Protein AF-A0A8T3ZTK6-F1 (afdb_monomer)

Structure (mmCIF, N/CA/C/O backbone):
data_AF-A0A8T3ZTK6-F1
#
_entry.id   AF-A0A8T3ZTK6-F1
#
loop_
_atom_site.group_PDB
_atom_site.id
_atom_site.type_symbol
_atom_site.label_atom_id
_atom_site.label_alt_id
_atom_site.label_comp_id
_atom_site.label_asym_id
_atom_site.label_entity_id
_atom_site.label_seq_id
_atom_site.pdbx_PDB_ins_code
_atom_site.Cartn_x
_atom_site.Cartn_y
_atom_site.Cartn_z
_atom_site.occupancy
_atom_site.B_iso_or_equiv
_atom_site.auth_seq_id
_atom_site.auth_comp_id
_atom_site.auth_asym_id
_atom_site.auth_atom_id
_atom_site.pdbx_PDB_model_num
ATOM 1 N N . MET A 1 1 ? -24.860 -5.317 35.159 1.00 38.12 1 MET A N 1
ATOM 2 C CA . MET A 1 1 ? -23.449 -5.750 35.244 1.00 38.12 1 MET A CA 1
ATOM 3 C C . MET A 1 1 ? -22.669 -4.984 34.194 1.00 38.12 1 MET A C 1
ATOM 5 O O . MET A 1 1 ? -22.721 -5.332 33.023 1.00 38.12 1 MET A O 1
ATOM 9 N N . GLU A 1 2 ? -22.036 -3.889 34.601 1.00 31.70 2 GLU A N 1
ATOM 10 C CA . GLU A 1 2 ? -21.151 -3.107 33.740 1.00 31.70 2 GLU A CA 1
ATOM 11 C C . GLU A 1 2 ? -19.876 -3.911 33.474 1.00 31.70 2 GLU A C 1
ATOM 13 O O . GLU A 1 2 ? -19.101 -4.200 34.390 1.00 31.70 2 GLU A O 1
ATOM 18 N N . GLN A 1 3 ? -19.647 -4.287 32.215 1.00 29.62 3 GLN A N 1
ATOM 19 C CA . GLN A 1 3 ? -18.329 -4.729 31.782 1.00 29.62 3 GLN A CA 1
ATOM 20 C C . GLN A 1 3 ? -17.411 -3.505 31.780 1.00 29.62 3 GLN A C 1
ATOM 22 O O . GLN A 1 3 ? -17.374 -2.732 30.826 1.00 29.62 3 GLN A O 1
ATOM 27 N N . LYS A 1 4 ? -16.659 -3.335 32.872 1.00 31.06 4 LYS A N 1
ATOM 28 C CA . LYS A 1 4 ? -15.477 -2.475 32.905 1.00 31.06 4 LYS A CA 1
ATOM 29 C C . LYS A 1 4 ? -14.511 -2.966 31.829 1.00 31.06 4 LYS A C 1
ATOM 31 O O . LYS A 1 4 ? -13.775 -3.931 32.031 1.00 31.06 4 LYS A O 1
ATOM 36 N N . THR A 1 5 ? -14.511 -2.300 30.680 1.00 34.91 5 THR A N 1
ATOM 37 C CA . THR A 1 5 ? -13.443 -2.394 29.689 1.00 34.91 5 THR A CA 1
ATOM 38 C C . THR A 1 5 ? -12.172 -1.879 30.345 1.00 34.91 5 THR A C 1
ATOM 40 O O . THR A 1 5 ? -11.932 -0.675 30.412 1.00 34.91 5 THR A O 1
ATOM 43 N N . GLY A 1 6 ? -11.380 -2.800 30.893 1.00 32.22 6 GLY A N 1
ATOM 44 C CA . GLY A 1 6 ? -10.048 -2.507 31.388 1.00 32.22 6 GLY A CA 1
ATOM 45 C C . GLY A 1 6 ? -9.229 -1.885 30.264 1.00 32.22 6 GLY A C 1
ATOM 46 O O . GLY A 1 6 ? -8.866 -2.561 29.300 1.00 32.22 6 GLY A O 1
ATOM 47 N N . SER A 1 7 ? -8.952 -0.589 30.385 1.00 37.06 7 SER A N 1
ATOM 48 C CA . SER A 1 7 ? -7.950 0.106 29.592 1.00 37.06 7 SER A CA 1
ATOM 49 C C . SER A 1 7 ? -6.608 -0.578 29.842 1.00 37.06 7 SER A C 1
ATOM 51 O O . SER A 1 7 ? -5.978 -0.370 30.881 1.00 37.06 7 SER A O 1
ATOM 53 N N . ARG A 1 8 ? -6.188 -1.456 28.925 1.00 43.06 8 ARG A N 1
ATOM 54 C CA . ARG A 1 8 ? -4.858 -2.061 29.005 1.00 43.06 8 ARG A CA 1
ATOM 55 C C . ARG A 1 8 ? -3.800 -0.955 28.865 1.00 43.06 8 ARG A C 1
ATOM 57 O O . ARG A 1 8 ? -3.968 -0.077 28.015 1.00 43.06 8 ARG A O 1
ATOM 64 N N . PRO A 1 9 ? -2.734 -0.990 29.683 1.00 35.84 9 PRO A N 1
ATOM 65 C CA . PRO A 1 9 ? -1.667 0.006 29.666 1.00 35.84 9 PRO A CA 1
ATOM 66 C C . PRO A 1 9 ? -1.067 0.128 28.262 1.00 35.84 9 PRO A C 1
ATOM 68 O O . PRO A 1 9 ? -0.967 -0.866 27.541 1.00 35.84 9 PRO A O 1
ATOM 71 N N . GLY A 1 10 ? -0.717 1.362 27.879 1.00 49.06 10 GLY A N 1
ATOM 72 C CA . GLY A 1 10 ? -0.260 1.765 26.546 1.00 49.06 10 GLY A CA 1
ATOM 73 C C . GLY A 1 10 ? 0.734 0.782 25.934 1.00 49.06 10 GLY A C 1
ATOM 74 O O . GLY A 1 10 ? 1.923 0.801 26.236 1.00 49.06 10 GLY A O 1
ATOM 75 N N . ASN A 1 11 ? 0.221 -0.093 25.075 1.00 51.50 11 ASN A N 1
ATOM 76 C CA . ASN A 1 11 ? 0.941 -1.273 24.633 1.00 51.50 11 ASN A CA 1
ATOM 77 C C . ASN A 1 11 ? 1.976 -0.853 23.582 1.00 51.50 11 ASN A C 1
ATOM 79 O O . ASN A 1 11 ? 1.604 -0.444 22.481 1.00 51.50 11 ASN A O 1
ATOM 83 N N . ALA A 1 12 ? 3.270 -0.936 23.902 1.00 49.00 12 ALA A N 1
ATOM 84 C CA . ALA A 1 12 ? 4.358 -0.649 22.960 1.00 49.00 12 ALA A CA 1
ATOM 85 C C . ALA A 1 12 ? 4.196 -1.427 21.638 1.00 49.00 12 ALA A C 1
ATOM 87 O O . ALA A 1 12 ? 4.498 -0.912 20.568 1.00 49.00 12 ALA A O 1
ATOM 88 N N . ILE A 1 13 ? 3.590 -2.615 21.700 1.00 47.66 13 ILE A N 1
ATOM 89 C CA . ILE A 1 13 ? 3.222 -3.448 20.548 1.00 47.66 13 ILE A CA 1
ATOM 90 C C . ILE A 1 13 ? 2.221 -2.742 19.614 1.00 47.66 13 ILE A C 1
ATOM 92 O O . ILE A 1 13 ? 2.380 -2.783 18.398 1.00 47.66 13 ILE A O 1
ATOM 96 N N . GLY A 1 14 ? 1.230 -2.028 20.158 1.00 53.75 14 GLY A N 1
ATOM 97 C CA . GLY A 1 14 ? 0.295 -1.226 19.358 1.00 53.75 14 GLY A CA 1
ATOM 98 C C . GLY A 1 14 ? 0.974 -0.032 18.679 1.00 53.75 14 GLY A C 1
ATOM 99 O O . GLY A 1 14 ? 0.606 0.338 17.570 1.00 53.75 14 GLY A O 1
ATOM 100 N N . LYS A 1 15 ? 2.018 0.527 19.307 1.00 56.31 15 LYS A N 1
ATOM 101 C CA . LYS A 1 15 ? 2.858 1.585 18.718 1.00 56.31 15 LYS A CA 1
ATOM 102 C C . LYS A 1 15 ? 3.795 1.060 17.625 1.00 56.31 15 LYS A C 1
ATOM 104 O O . LYS A 1 15 ? 4.052 1.769 16.662 1.00 56.31 15 LYS A O 1
ATOM 109 N N . ILE A 1 16 ? 4.262 -0.183 17.737 1.00 58.38 16 ILE A N 1
ATOM 110 C CA . ILE A 1 16 ? 5.069 -0.844 16.699 1.00 58.38 16 ILE A CA 1
ATOM 111 C C . ILE A 1 16 ? 4.209 -1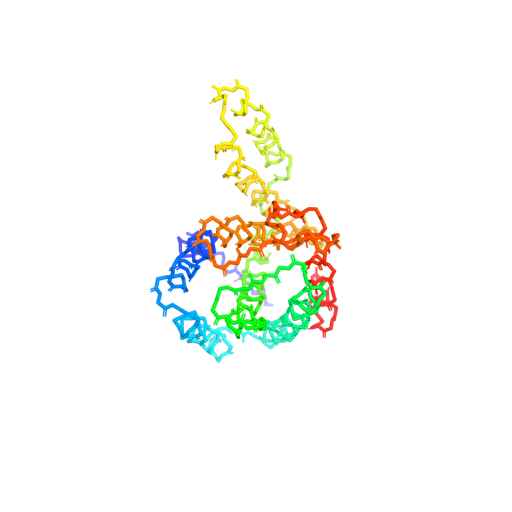.174 15.473 1.00 58.38 16 ILE A C 1
ATOM 113 O O . ILE A 1 16 ? 4.641 -0.935 14.350 1.00 58.38 16 ILE A O 1
ATOM 117 N N . LEU A 1 17 ? 2.969 -1.635 15.669 1.00 62.28 17 LEU A N 1
ATOM 118 C CA . LEU A 1 17 ? 2.024 -1.888 14.571 1.00 62.28 17 LEU A CA 1
ATOM 119 C C . LEU A 1 17 ? 1.682 -0.627 13.765 1.00 62.28 17 LEU A C 1
ATOM 121 O O . LEU A 1 17 ? 1.443 -0.725 12.567 1.00 62.28 17 LEU A O 1
ATOM 125 N N . LEU A 1 18 ? 1.707 0.547 14.403 1.00 64.25 18 LEU A N 1
ATOM 126 C CA . LEU A 1 18 ? 1.532 1.843 13.743 1.00 64.25 18 LEU A CA 1
ATOM 127 C C . LEU A 1 18 ? 2.687 2.152 12.766 1.00 64.25 18 LEU A C 1
ATOM 129 O O . LEU A 1 18 ? 2.467 2.706 11.698 1.00 64.25 18 LEU A O 1
ATOM 133 N N . LEU A 1 19 ? 3.922 1.776 13.096 1.00 68.12 19 LEU A N 1
ATOM 134 C CA . LEU A 1 19 ? 5.090 2.046 12.245 1.00 68.12 19 LEU A CA 1
ATOM 135 C C . LEU A 1 19 ? 5.392 0.920 11.256 1.00 68.12 19 LEU A C 1
ATOM 137 O O . LEU A 1 19 ? 6.097 1.138 10.273 1.00 68.12 19 LEU A O 1
ATOM 141 N N . TRP A 1 20 ? 4.864 -0.277 11.513 1.00 73.06 20 TRP A N 1
ATOM 142 C CA . TRP A 1 20 ? 5.147 -1.474 10.730 1.00 73.06 20 TRP A CA 1
ATOM 143 C C . TRP A 1 20 ? 5.004 -1.276 9.218 1.00 73.06 20 TRP A C 1
ATOM 145 O O . TRP A 1 20 ? 5.906 -1.686 8.489 1.00 73.06 20 TRP A O 1
ATOM 155 N N . PRO A 1 21 ? 3.964 -0.602 8.707 1.00 71.62 21 PRO A N 1
ATOM 156 C CA . PRO A 1 21 ? 3.794 -0.514 7.266 1.00 71.62 21 PRO A CA 1
ATOM 157 C C . PRO A 1 21 ? 4.789 0.406 6.566 1.00 71.62 21 PRO A C 1
ATOM 159 O O . PRO A 1 21 ? 5.188 0.131 5.435 1.00 71.62 21 PRO A O 1
ATOM 162 N N . LEU A 1 22 ? 5.237 1.450 7.272 1.00 72.00 22 LEU A N 1
ATOM 163 C CA . LEU A 1 22 ? 6.259 2.384 6.796 1.00 72.00 22 LEU A CA 1
ATOM 164 C C . LEU A 1 22 ? 7.599 1.681 6.542 1.00 72.00 22 LEU A C 1
ATOM 166 O O . LEU A 1 22 ? 8.390 2.135 5.724 1.00 72.00 22 LEU A O 1
ATOM 170 N N . VAL A 1 23 ? 7.840 0.565 7.233 1.00 78.06 23 VAL A N 1
ATOM 171 C CA . VAL A 1 23 ? 9.055 -0.247 7.110 1.00 78.06 23 VAL A CA 1
ATOM 172 C C . VAL A 1 23 ? 8.822 -1.452 6.195 1.00 78.06 23 VAL A C 1
ATOM 174 O O . VAL A 1 23 ? 9.652 -1.771 5.346 1.00 78.06 23 VAL A O 1
ATOM 177 N N . PHE A 1 24 ? 7.674 -2.112 6.333 1.00 82.62 24 PHE A N 1
ATOM 178 C CA . PHE A 1 24 ? 7.363 -3.353 5.632 1.00 82.62 24 PHE A CA 1
ATOM 179 C C . PHE A 1 24 ? 7.231 -3.175 4.116 1.00 82.62 24 PHE A C 1
ATOM 181 O O . PHE A 1 24 ? 7.700 -4.030 3.363 1.00 82.62 24 PHE A O 1
ATOM 188 N N . ILE A 1 25 ? 6.620 -2.073 3.662 1.00 83.00 25 ILE A N 1
ATOM 189 C CA . ILE A 1 25 ? 6.443 -1.794 2.229 1.00 83.00 25 ILE A CA 1
ATOM 190 C C . ILE A 1 25 ? 7.810 -1.641 1.531 1.00 83.00 25 ILE A C 1
ATOM 192 O O . ILE A 1 25 ? 8.075 -2.419 0.611 1.00 83.00 25 ILE A O 1
ATOM 196 N N . PRO A 1 26 ? 8.726 -0.752 1.978 1.00 79.69 26 PRO A N 1
ATOM 197 C CA . PRO A 1 26 ? 10.057 -0.643 1.380 1.00 79.69 26 PRO A CA 1
ATOM 198 C C . PRO A 1 26 ? 10.854 -1.950 1.398 1.00 79.69 26 PRO A C 1
ATOM 200 O O . PRO A 1 26 ? 11.464 -2.298 0.390 1.00 79.69 26 PRO A O 1
ATOM 203 N N . ILE A 1 27 ? 10.823 -2.705 2.505 1.00 82.75 27 ILE A N 1
ATOM 204 C CA . ILE A 1 27 ? 11.542 -3.988 2.614 1.00 82.75 27 ILE A CA 1
ATOM 205 C C . ILE A 1 27 ? 11.011 -5.005 1.603 1.00 82.75 27 ILE A C 1
ATOM 207 O O . ILE A 1 27 ? 11.795 -5.691 0.949 1.00 82.75 27 ILE A O 1
ATOM 211 N N . THR A 1 28 ? 9.689 -5.100 1.457 1.00 85.88 28 THR A N 1
ATOM 212 C CA . THR A 1 28 ? 9.070 -6.020 0.495 1.00 85.88 28 THR A CA 1
ATOM 213 C C . THR A 1 28 ? 9.470 -5.660 -0.931 1.00 85.88 28 THR A C 1
ATOM 215 O O . THR A 1 28 ? 9.848 -6.537 -1.704 1.00 85.88 28 THR A O 1
ATOM 218 N N . LEU A 1 29 ? 9.430 -4.372 -1.275 1.00 85.75 29 LEU A N 1
ATOM 219 C CA . LEU A 1 29 ? 9.787 -3.897 -2.611 1.00 85.75 29 LEU A CA 1
ATOM 220 C C . LEU A 1 29 ? 11.270 -4.114 -2.910 1.00 85.75 29 LEU A C 1
ATOM 222 O O . LEU A 1 29 ? 11.604 -4.591 -3.991 1.00 85.75 29 LEU A O 1
ATOM 226 N N . TYR A 1 30 ? 12.144 -3.867 -1.934 1.00 83.44 30 TYR A N 1
ATOM 227 C CA . TYR A 1 30 ? 13.557 -4.217 -2.025 1.00 83.44 30 TYR A CA 1
ATOM 228 C C . TYR A 1 30 ? 13.759 -5.727 -2.242 1.00 83.44 30 TYR A C 1
ATOM 230 O O . TYR A 1 30 ? 14.508 -6.134 -3.124 1.00 83.44 30 TYR A O 1
ATOM 238 N N . ALA A 1 31 ? 13.058 -6.586 -1.498 1.00 85.69 31 ALA A N 1
ATOM 239 C CA . ALA A 1 31 ? 13.158 -8.033 -1.684 1.00 85.69 31 ALA A CA 1
ATOM 240 C C . ALA A 1 31 ? 12.692 -8.474 -3.084 1.00 85.69 31 ALA A C 1
ATOM 242 O O . ALA A 1 31 ? 13.335 -9.316 -3.707 1.00 85.69 31 ALA A O 1
ATOM 243 N N . VAL A 1 32 ? 11.614 -7.885 -3.608 1.00 88.00 32 VAL A N 1
ATOM 244 C CA . VAL A 1 32 ? 11.138 -8.156 -4.974 1.00 88.00 32 VAL A CA 1
ATOM 245 C C . VAL A 1 32 ? 12.162 -7.724 -6.019 1.00 88.00 32 VAL A C 1
ATOM 247 O O . VAL A 1 32 ? 12.352 -8.435 -7.003 1.00 88.00 32 VAL A O 1
ATOM 250 N N . THR A 1 33 ? 12.842 -6.594 -5.832 1.00 86.12 33 THR A N 1
ATOM 251 C CA . THR A 1 33 ? 13.825 -6.126 -6.820 1.00 86.12 33 THR A CA 1
ATOM 252 C C . THR A 1 33 ? 15.108 -6.947 -6.796 1.00 86.12 33 THR A C 1
ATOM 254 O O . THR A 1 33 ? 15.669 -7.207 -7.857 1.00 86.12 33 THR A O 1
ATOM 257 N N . GLN A 1 34 ? 15.545 -7.409 -5.621 1.00 88.94 34 GLN A N 1
ATOM 258 C CA . GLN A 1 34 ? 16.757 -8.225 -5.488 1.00 88.94 34 GLN A CA 1
ATOM 259 C C . GLN A 1 34 ? 16.542 -9.704 -5.839 1.00 88.94 34 GLN A C 1
ATOM 261 O O . GLN A 1 34 ? 17.428 -10.337 -6.406 1.00 88.94 34 GLN A O 1
ATOM 266 N N . PHE A 1 35 ? 15.381 -10.267 -5.498 1.00 90.38 35 PHE A N 1
ATOM 267 C CA . PHE A 1 35 ? 15.127 -11.713 -5.571 1.00 90.38 35 PHE A CA 1
ATOM 268 C C . PHE A 1 35 ? 13.966 -12.089 -6.508 1.00 90.38 35 PHE A C 1
ATOM 270 O O . PHE A 1 35 ? 13.633 -13.265 -6.657 1.00 90.38 35 PHE A O 1
ATOM 277 N N . GLY A 1 36 ? 13.353 -11.102 -7.162 1.00 88.50 36 GLY A N 1
ATOM 278 C CA . GLY A 1 36 ? 12.276 -11.279 -8.129 1.00 88.50 36 GLY A CA 1
ATOM 279 C C . GLY A 1 36 ? 10.882 -11.454 -7.517 1.00 88.50 36 GLY A C 1
ATOM 280 O O . GLY A 1 36 ? 10.683 -11.569 -6.306 1.00 88.50 36 GLY A O 1
ATOM 281 N N . ASN A 1 37 ? 9.884 -11.529 -8.402 1.00 90.06 37 ASN A N 1
ATOM 282 C CA . ASN A 1 37 ? 8.469 -11.705 -8.055 1.00 90.06 37 ASN A CA 1
ATOM 283 C C . ASN A 1 37 ? 8.170 -12.889 -7.097 1.00 90.06 37 ASN A C 1
ATOM 285 O O . ASN A 1 37 ? 7.314 -12.722 -6.221 1.00 90.06 37 ASN A O 1
ATOM 289 N N . PRO A 1 38 ? 8.846 -14.060 -7.184 1.00 90.94 38 PRO A N 1
ATOM 290 C CA . PRO A 1 38 ? 8.623 -15.161 -6.244 1.00 90.94 38 PRO A CA 1
ATOM 291 C C . PRO A 1 38 ? 8.900 -14.799 -4.780 1.00 90.94 38 PRO A C 1
ATOM 293 O O . PRO A 1 38 ? 8.185 -15.271 -3.898 1.00 90.94 38 PRO A O 1
ATOM 296 N N . ALA A 1 39 ? 9.885 -13.934 -4.512 1.00 89.69 39 ALA A N 1
ATOM 297 C CA . ALA A 1 39 ? 10.199 -13.501 -3.153 1.00 89.69 39 ALA A CA 1
ATOM 298 C C . ALA A 1 39 ? 9.061 -12.665 -2.550 1.00 89.69 39 ALA A C 1
ATOM 300 O O . ALA A 1 39 ? 8.643 -12.916 -1.419 1.00 89.69 39 ALA A O 1
ATOM 301 N N . GLY A 1 40 ? 8.491 -11.741 -3.333 1.00 88.31 40 GLY A N 1
ATOM 302 C CA . GLY A 1 40 ? 7.298 -10.990 -2.932 1.00 88.31 40 GLY A CA 1
ATOM 303 C C . GLY A 1 40 ? 6.109 -11.908 -2.653 1.00 88.31 40 GLY A C 1
ATOM 304 O O . GLY A 1 40 ? 5.444 -11.766 -1.627 1.00 88.31 40 GLY A O 1
ATOM 305 N N . ASN A 1 41 ? 5.880 -12.900 -3.521 1.00 90.81 41 ASN A N 1
ATOM 306 C CA . ASN A 1 41 ? 4.798 -13.870 -3.343 1.00 90.81 41 ASN A CA 1
ATOM 307 C C . ASN A 1 41 ? 4.975 -14.693 -2.060 1.00 90.81 41 ASN A C 1
ATOM 309 O O . ASN A 1 41 ? 4.001 -14.931 -1.354 1.00 90.81 41 ASN A O 1
ATOM 313 N N . ALA A 1 42 ? 6.202 -15.111 -1.741 1.00 89.38 42 ALA A N 1
ATOM 314 C CA . ALA A 1 42 ? 6.486 -15.879 -0.533 1.00 89.38 42 ALA A CA 1
ATOM 315 C C . ALA A 1 42 ? 6.274 -15.041 0.738 1.00 89.38 42 ALA A C 1
ATOM 317 O O . ALA A 1 42 ? 5.550 -15.467 1.638 1.00 89.38 42 ALA A O 1
ATOM 318 N N . VAL A 1 43 ? 6.855 -13.836 0.795 1.00 87.88 43 VAL A N 1
ATOM 319 C CA . VAL A 1 43 ? 6.772 -12.947 1.967 1.00 87.88 43 VAL A CA 1
ATOM 320 C C . VAL A 1 43 ? 5.331 -12.512 2.222 1.00 87.88 43 VAL A C 1
ATOM 322 O O . VAL A 1 43 ? 4.809 -12.692 3.325 1.00 87.88 43 VAL A O 1
ATOM 325 N N . LEU A 1 44 ? 4.662 -11.975 1.199 1.00 90.88 44 LEU A N 1
ATOM 326 C CA . LEU A 1 44 ? 3.291 -11.498 1.347 1.00 90.88 44 LEU A CA 1
ATOM 327 C C . LEU A 1 44 ? 2.293 -12.647 1.435 1.00 90.88 44 LEU A C 1
ATOM 329 O O . LEU A 1 44 ? 1.295 -12.515 2.133 1.00 90.88 44 LEU A O 1
ATOM 333 N N . GLY A 1 45 ? 2.558 -13.783 0.788 1.00 90.38 45 GLY A N 1
ATOM 334 C CA . GLY A 1 45 ? 1.688 -14.956 0.835 1.00 90.38 45 GLY A CA 1
ATOM 335 C C . GLY A 1 45 ? 1.675 -15.600 2.216 1.00 90.38 45 GLY A C 1
ATOM 336 O O . GLY A 1 45 ? 0.604 -15.868 2.759 1.00 90.38 45 GLY A O 1
ATOM 337 N N . ALA A 1 46 ? 2.850 -15.776 2.829 1.00 89.56 46 ALA A N 1
ATOM 338 C CA . ALA A 1 46 ? 2.955 -16.276 4.196 1.00 89.56 46 ALA A CA 1
ATOM 339 C C . ALA A 1 46 ? 2.254 -15.339 5.190 1.00 89.56 46 ALA A C 1
ATOM 341 O O . ALA A 1 46 ? 1.468 -15.797 6.025 1.00 89.56 46 ALA A O 1
ATOM 342 N N . LEU A 1 47 ? 2.481 -14.025 5.066 1.00 89.50 47 LEU A N 1
ATOM 343 C CA . LEU A 1 47 ? 1.819 -13.037 5.914 1.00 89.50 47 LEU A CA 1
ATOM 344 C C . LEU A 1 47 ? 0.300 -13.043 5.700 1.00 89.50 47 LEU A C 1
ATOM 346 O O . LEU A 1 47 ? -0.451 -13.094 6.669 1.00 89.50 47 LEU A O 1
ATOM 350 N N . PHE A 1 48 ? -0.162 -13.054 4.452 1.00 91.56 48 PHE A N 1
ATOM 351 C CA . PHE A 1 48 ? -1.580 -13.106 4.108 1.00 91.56 48 PHE A CA 1
ATOM 352 C C . PHE A 1 48 ? -2.278 -14.316 4.734 1.00 91.56 48 PHE A C 1
ATOM 354 O O . PHE A 1 48 ? -3.286 -14.152 5.422 1.00 91.56 48 PHE A O 1
ATOM 361 N N . LEU A 1 49 ? -1.729 -15.521 4.549 1.00 90.88 49 LEU A N 1
ATOM 362 C CA . LEU A 1 49 ? -2.306 -16.748 5.102 1.00 90.88 49 LEU A CA 1
ATOM 363 C C . LEU A 1 49 ? -2.344 -16.705 6.630 1.00 90.88 49 LEU A C 1
ATOM 365 O O . LEU A 1 49 ? -3.366 -17.044 7.229 1.00 90.88 49 LEU A O 1
ATOM 369 N N . TYR A 1 50 ? -1.267 -16.229 7.261 1.00 89.00 50 TYR A N 1
ATOM 370 C CA . TYR A 1 50 ? -1.216 -16.056 8.708 1.00 89.00 50 TYR A CA 1
ATOM 371 C C . TYR A 1 50 ? -2.301 -15.090 9.210 1.00 89.00 50 TYR A C 1
ATOM 373 O O . TYR A 1 50 ? -3.045 -15.404 10.144 1.00 89.00 50 TYR A O 1
ATOM 381 N N . LEU A 1 51 ? -2.428 -13.924 8.569 1.00 87.19 51 LEU A N 1
ATOM 382 C CA . LEU A 1 51 ? -3.399 -12.901 8.946 1.00 87.19 51 LEU A CA 1
ATOM 383 C C . LEU A 1 51 ? -4.836 -13.381 8.744 1.00 87.19 51 LEU A C 1
ATOM 385 O O . LEU A 1 51 ? -5.684 -13.175 9.619 1.00 87.19 51 LEU A O 1
ATOM 389 N N . LEU A 1 52 ? -5.112 -14.039 7.619 1.00 86.56 52 LEU A N 1
ATOM 390 C CA . LEU A 1 52 ? -6.438 -14.537 7.282 1.00 86.56 52 LEU A CA 1
ATOM 391 C C . LEU A 1 52 ? -6.866 -15.655 8.244 1.00 86.56 52 LEU A C 1
ATOM 393 O O . LEU A 1 52 ? -7.961 -15.590 8.808 1.00 86.56 52 LEU A O 1
ATOM 397 N N . ALA A 1 53 ? -5.999 -16.643 8.483 1.00 86.94 53 ALA A N 1
ATOM 398 C CA . ALA A 1 53 ? -6.317 -17.805 9.307 1.00 86.94 53 ALA A CA 1
ATOM 399 C C . ALA A 1 53 ? -6.386 -17.470 10.805 1.00 86.94 53 ALA A C 1
ATOM 401 O O . ALA A 1 53 ? -7.335 -17.883 11.473 1.00 86.94 53 ALA A O 1
ATOM 402 N N . PHE A 1 54 ? -5.437 -16.683 11.327 1.00 84.81 54 PHE A N 1
ATOM 403 C CA . PHE A 1 54 ? -5.216 -16.588 12.777 1.00 84.81 54 PHE A CA 1
ATOM 404 C C . PHE A 1 54 ? -5.481 -15.215 13.401 1.00 84.81 54 PHE A C 1
ATOM 406 O O . PHE A 1 54 ? -5.644 -15.140 14.618 1.00 84.81 54 PHE A O 1
ATOM 413 N N . LYS A 1 55 ? -5.507 -14.124 12.622 1.00 83.81 55 LYS A N 1
ATOM 414 C CA . LYS A 1 55 ? -5.616 -12.759 13.181 1.00 83.81 55 LYS A CA 1
ATOM 415 C C . LYS A 1 55 ? -6.894 -12.016 12.821 1.00 83.81 55 LYS A C 1
ATOM 417 O O . LYS A 1 55 ? -7.342 -11.183 13.600 1.00 83.81 55 LYS A O 1
ATOM 422 N N . SER A 1 56 ? -7.493 -12.309 11.675 1.00 84.31 56 SER A N 1
ATOM 423 C CA . SER A 1 56 ? -8.592 -11.502 11.145 1.00 84.31 56 SER A CA 1
ATOM 424 C C . SER A 1 56 ? -9.960 -12.027 11.581 1.00 84.31 56 SER A C 1
ATOM 426 O O . SER A 1 56 ? -10.293 -13.187 11.340 1.00 84.31 56 SER A O 1
ATOM 428 N N . GLY A 1 57 ? -10.793 -11.156 12.159 1.00 85.75 57 GLY A N 1
ATOM 429 C CA . GLY A 1 57 ? -12.222 -11.425 12.353 1.00 85.75 57 GLY A CA 1
ATOM 430 C C . GLY A 1 57 ? -12.993 -11.456 11.025 1.00 85.75 57 GLY A C 1
ATOM 431 O O . GLY A 1 57 ? -12.478 -11.042 9.988 1.00 85.75 57 GLY A O 1
ATOM 432 N N . LEU A 1 58 ? -14.255 -11.906 11.037 1.00 85.19 58 LEU A N 1
ATOM 433 C CA . LEU A 1 58 ? -15.051 -12.103 9.811 1.00 85.19 58 LEU A CA 1
ATOM 434 C C . LEU A 1 58 ? -15.127 -10.850 8.918 1.00 85.19 58 LEU A C 1
ATOM 436 O O . LEU A 1 58 ? -14.976 -10.956 7.703 1.00 85.19 58 LEU A O 1
ATOM 440 N N . ARG A 1 59 ? -15.326 -9.663 9.506 1.00 83.19 59 ARG A N 1
ATOM 441 C CA . ARG A 1 59 ? -15.363 -8.396 8.754 1.00 83.19 59 ARG A CA 1
ATOM 442 C C . ARG A 1 59 ? -14.006 -8.066 8.126 1.00 83.19 59 ARG A C 1
ATOM 444 O O . ARG A 1 59 ? -13.959 -7.723 6.951 1.00 83.19 59 ARG A O 1
ATOM 451 N N . ALA A 1 60 ? -12.915 -8.216 8.881 1.00 86.25 60 ALA A N 1
ATOM 452 C CA . ALA A 1 60 ? -11.562 -7.967 8.383 1.00 86.25 60 ALA A CA 1
ATOM 453 C C . ALA A 1 60 ? -11.209 -8.935 7.247 1.00 86.25 60 ALA A C 1
ATOM 455 O O . ALA A 1 60 ? -10.731 -8.503 6.209 1.00 86.25 60 ALA A O 1
ATOM 456 N N . ARG A 1 61 ? -11.553 -10.225 7.378 1.00 89.12 61 ARG A N 1
ATOM 457 C CA . ARG A 1 61 ? -11.384 -11.221 6.305 1.00 89.12 61 ARG A CA 1
ATOM 458 C C . ARG A 1 61 ? -12.102 -10.810 5.018 1.00 89.12 61 ARG A C 1
ATOM 460 O O . ARG A 1 61 ? -11.521 -10.924 3.946 1.00 89.12 61 ARG A O 1
ATOM 467 N N . ARG A 1 62 ? -13.339 -10.309 5.114 1.00 89.75 62 ARG A N 1
ATOM 468 C CA . ARG A 1 62 ? -14.090 -9.813 3.946 1.00 89.75 62 ARG A CA 1
ATOM 469 C C . ARG A 1 62 ? -13.398 -8.623 3.288 1.00 89.75 62 ARG A C 1
ATOM 471 O O . ARG A 1 62 ? -13.281 -8.616 2.071 1.00 89.75 62 ARG A O 1
ATOM 478 N N . LEU A 1 63 ? -12.924 -7.660 4.080 1.00 88.44 63 LEU A N 1
ATOM 479 C CA . LEU A 1 63 ? -12.209 -6.486 3.570 1.00 88.44 63 LEU A CA 1
ATOM 480 C C . LEU A 1 63 ? -10.884 -6.875 2.896 1.00 88.44 63 LEU A C 1
ATOM 482 O O . LEU A 1 63 ? -10.606 -6.429 1.789 1.00 88.44 63 LEU A O 1
ATOM 486 N N . ILE A 1 64 ? -10.109 -7.753 3.533 1.00 91.00 64 ILE A N 1
ATOM 487 C CA . ILE A 1 64 ? -8.854 -8.306 3.010 1.00 91.00 64 ILE A CA 1
ATOM 488 C C . ILE A 1 64 ? -9.079 -8.976 1.647 1.00 91.00 64 ILE A C 1
ATOM 490 O O . ILE A 1 64 ? -8.356 -8.695 0.696 1.00 91.00 64 ILE A O 1
ATOM 494 N N . VAL A 1 65 ? -10.090 -9.844 1.536 1.00 91.25 65 VAL A N 1
ATOM 495 C CA . VAL A 1 65 ? -10.402 -10.553 0.284 1.00 91.25 65 VAL A CA 1
ATOM 496 C C . VAL A 1 65 ? -10.923 -9.594 -0.786 1.00 91.25 65 VAL A C 1
ATOM 498 O O . VAL A 1 65 ? -10.487 -9.678 -1.931 1.00 91.25 65 VAL A O 1
ATOM 501 N N . ALA A 1 66 ? -11.817 -8.669 -0.424 1.00 90.62 66 ALA A N 1
ATOM 502 C CA . ALA A 1 66 ? -12.332 -7.653 -1.339 1.00 90.62 66 ALA A CA 1
ATOM 503 C C . ALA A 1 66 ? -11.194 -6.830 -1.956 1.00 90.62 66 ALA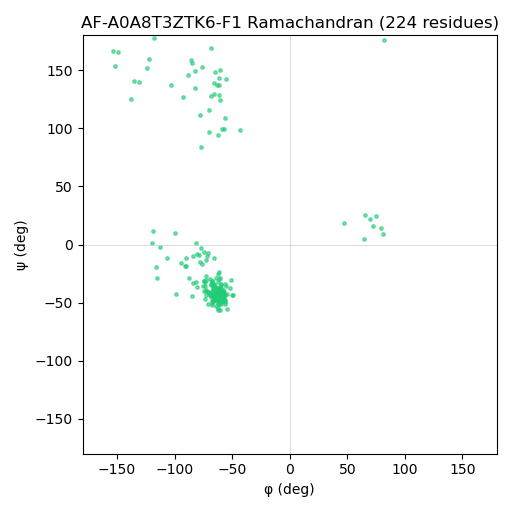 A C 1
ATOM 505 O O . ALA A 1 66 ? -11.131 -6.697 -3.177 1.00 90.62 66 ALA A O 1
ATOM 506 N N . LEU A 1 67 ? -10.263 -6.356 -1.124 1.00 90.88 67 LEU A N 1
ATOM 507 C CA . LEU A 1 67 ? -9.112 -5.586 -1.583 1.00 90.88 67 LEU A CA 1
ATOM 508 C C . LEU A 1 67 ? -8.153 -6.413 -2.429 1.00 90.88 67 LEU A C 1
ATOM 510 O O . LEU A 1 67 ? -7.686 -5.915 -3.446 1.00 90.88 67 LEU A O 1
ATOM 514 N N . ALA A 1 68 ? -7.909 -7.677 -2.074 1.00 92.25 68 ALA A N 1
ATOM 515 C CA . ALA A 1 68 ? -7.082 -8.560 -2.893 1.00 92.25 68 ALA A CA 1
ATOM 516 C C . ALA A 1 68 ? -7.617 -8.667 -4.327 1.00 92.25 68 ALA A C 1
ATOM 518 O O . ALA A 1 68 ? -6.873 -8.512 -5.292 1.00 92.25 68 ALA A O 1
ATOM 519 N N . VAL A 1 69 ? -8.921 -8.923 -4.458 1.00 91.19 69 VAL A N 1
ATOM 520 C CA . VAL A 1 69 ? -9.576 -9.149 -5.751 1.00 91.19 69 VAL A CA 1
ATOM 521 C C . VAL A 1 69 ? -9.672 -7.852 -6.548 1.00 91.19 69 VAL A C 1
ATOM 523 O O . VAL A 1 69 ? -9.269 -7.807 -7.707 1.00 91.19 69 VAL A O 1
ATOM 526 N N . LEU A 1 70 ? -10.192 -6.790 -5.936 1.00 90.06 70 LEU A N 1
ATOM 527 C CA . LEU A 1 70 ? -10.454 -5.535 -6.638 1.00 90.06 70 LEU A CA 1
ATOM 528 C C . LEU A 1 70 ? -9.181 -4.744 -6.914 1.00 90.06 70 LEU A C 1
ATOM 530 O O . LEU A 1 70 ? -9.061 -4.166 -7.991 1.00 90.06 70 LEU A O 1
ATOM 534 N N . GLY A 1 71 ? -8.217 -4.776 -5.992 1.00 87.81 71 GLY A N 1
ATOM 535 C CA . GLY A 1 71 ? -6.882 -4.238 -6.224 1.00 87.81 71 GLY A CA 1
ATOM 536 C C . GLY A 1 71 ? -6.224 -4.927 -7.413 1.00 87.81 71 GLY A C 1
ATOM 537 O O . GLY A 1 71 ? -5.794 -4.262 -8.343 1.00 87.81 71 GLY A O 1
ATOM 538 N N . MET A 1 72 ? -6.254 -6.263 -7.474 1.00 91.31 72 MET A N 1
ATOM 539 C CA . MET A 1 72 ? -5.695 -6.996 -8.614 1.00 91.31 72 MET A CA 1
ATOM 540 C C . MET A 1 72 ? -6.359 -6.634 -9.949 1.00 91.31 72 MET A C 1
ATOM 542 O O . MET A 1 72 ? -5.667 -6.482 -10.955 1.00 91.31 72 MET A O 1
ATOM 546 N N . ILE A 1 73 ? -7.688 -6.482 -9.973 1.00 90.00 73 ILE A N 1
ATOM 547 C CA . ILE A 1 73 ? -8.420 -6.065 -11.179 1.00 90.00 73 ILE A CA 1
ATOM 548 C C . ILE A 1 73 ? -7.984 -4.662 -11.611 1.00 90.00 73 ILE A C 1
ATOM 550 O O . ILE A 1 73 ? -7.680 -4.461 -12.785 1.00 90.00 73 ILE A O 1
ATOM 554 N N . PHE A 1 74 ? -7.921 -3.715 -10.671 1.00 88.81 74 PHE A N 1
ATOM 555 C CA . PHE A 1 74 ? -7.497 -2.341 -10.934 1.00 88.81 74 PHE A CA 1
ATOM 556 C C . PHE A 1 74 ? -6.074 -2.285 -11.504 1.00 88.81 74 PHE A C 1
ATOM 558 O O . PHE A 1 74 ? -5.837 -1.686 -12.550 1.00 88.81 74 PHE A O 1
ATOM 565 N N . GLU A 1 75 ? -5.140 -2.985 -10.866 1.00 88.88 75 GLU A N 1
ATOM 566 C CA . GLU A 1 75 ? -3.729 -3.014 -11.260 1.00 88.88 75 GLU A CA 1
ATOM 567 C C . GLU A 1 75 ? -3.548 -3.682 -12.626 1.00 88.88 75 GLU A C 1
ATOM 569 O O . GLU A 1 75 ? -2.824 -3.193 -13.492 1.00 88.88 75 GLU A O 1
ATOM 574 N N . THR A 1 76 ? -4.271 -4.777 -12.868 1.00 89.94 76 THR A N 1
ATOM 575 C CA . THR A 1 76 ? -4.261 -5.457 -14.168 1.00 89.94 76 THR A CA 1
ATOM 576 C C . THR A 1 76 ? -4.824 -4.558 -15.267 1.00 89.94 76 THR A C 1
ATOM 578 O O . THR A 1 76 ? -4.265 -4.524 -16.361 1.00 89.94 76 THR A O 1
ATOM 581 N N . ALA A 1 77 ? -5.894 -3.807 -14.988 1.00 87.31 77 ALA A N 1
ATOM 582 C CA . ALA A 1 77 ? -6.473 -2.867 -15.940 1.00 87.31 77 ALA A CA 1
ATOM 583 C C . ALA A 1 77 ? -5.494 -1.739 -16.290 1.00 87.31 77 ALA A C 1
ATOM 585 O O . ALA A 1 77 ? -5.344 -1.414 -17.466 1.00 87.31 77 ALA A O 1
ATOM 586 N N . ASN A 1 78 ? -4.771 -1.198 -15.306 1.00 86.56 78 ASN A N 1
ATOM 587 C CA . ASN A 1 78 ? -3.775 -0.158 -15.556 1.00 86.56 78 ASN A CA 1
ATOM 588 C C . ASN A 1 78 ? -2.584 -0.666 -16.378 1.00 86.56 78 ASN A C 1
ATOM 590 O O . ASN A 1 78 ? -2.133 0.022 -17.296 1.00 86.56 78 ASN A O 1
ATOM 594 N N . VAL A 1 79 ? -2.095 -1.880 -16.092 1.00 88.38 79 VAL A N 1
ATOM 595 C CA . VAL A 1 79 ? -1.038 -2.518 -16.894 1.00 88.38 79 VAL A CA 1
ATOM 596 C C . VAL A 1 79 ? -1.527 -2.784 -18.321 1.00 88.38 79 VAL A C 1
ATOM 598 O O . VAL A 1 79 ? -0.808 -2.500 -19.278 1.00 88.38 79 VAL A O 1
ATOM 601 N N . ALA A 1 80 ? -2.761 -3.271 -18.485 1.00 87.00 80 ALA A N 1
ATOM 602 C CA . ALA A 1 80 ? -3.364 -3.515 -19.796 1.00 87.00 80 ALA A CA 1
ATOM 603 C C . ALA A 1 80 ? -3.591 -2.220 -20.596 1.00 87.00 80 ALA A C 1
ATOM 605 O O . ALA A 1 80 ? -3.424 -2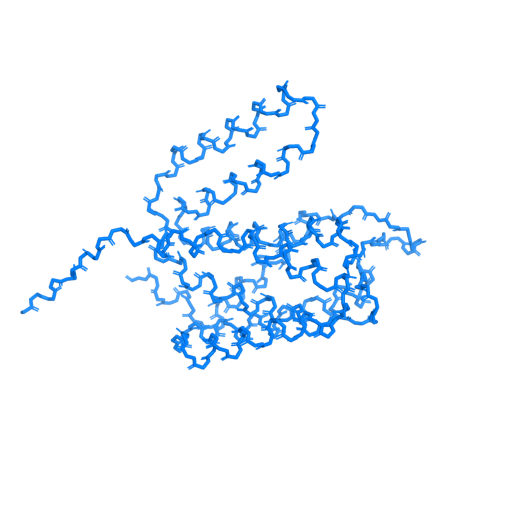.217 -21.813 1.00 87.00 80 ALA A O 1
ATOM 606 N N . ALA A 1 81 ? -3.915 -1.117 -19.917 1.00 84.31 81 ALA A N 1
ATOM 607 C CA . ALA A 1 81 ? -4.018 0.217 -20.505 1.00 84.31 81 ALA A CA 1
ATOM 608 C C . ALA A 1 81 ? -2.649 0.851 -20.824 1.00 84.31 81 ALA A C 1
ATOM 610 O O . ALA A 1 81 ? -2.595 1.921 -21.423 1.00 84.31 81 ALA A O 1
ATOM 611 N N . GLY A 1 82 ? -1.543 0.208 -20.433 1.00 80.75 82 GLY A N 1
ATOM 612 C CA . GLY A 1 82 ? -0.187 0.685 -20.694 1.00 80.75 82 GLY A CA 1
ATOM 613 C C . GLY A 1 82 ? 0.297 1.792 -19.755 1.00 80.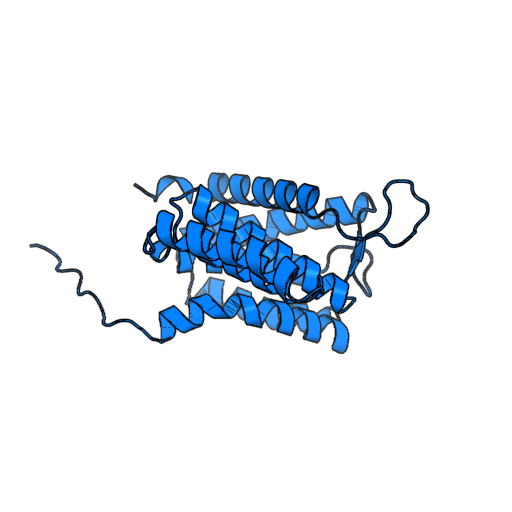75 82 GLY A C 1
ATOM 614 O O . GLY A 1 82 ? 1.325 2.396 -20.043 1.00 80.75 82 GLY A O 1
ATOM 615 N N . ILE A 1 83 ? -0.390 2.041 -18.633 1.00 81.50 83 ILE A N 1
ATOM 616 C CA . ILE A 1 83 ? -0.046 3.117 -17.684 1.00 81.50 83 ILE A CA 1
ATOM 617 C C . ILE A 1 83 ? 1.309 2.842 -17.008 1.00 81.50 83 ILE A C 1
ATOM 619 O O . ILE A 1 83 ? 2.130 3.745 -16.837 1.00 81.50 83 ILE A O 1
ATOM 623 N N . TYR A 1 84 ? 1.577 1.588 -16.636 1.00 82.31 84 TYR A N 1
ATOM 624 C CA . TYR A 1 84 ? 2.867 1.155 -16.088 1.00 82.31 84 TYR A CA 1
ATOM 625 C C . TYR A 1 84 ? 3.134 -0.325 -16.360 1.00 82.31 84 TYR A C 1
ATOM 627 O O . TYR A 1 84 ? 2.247 -1.083 -16.752 1.00 82.31 84 TYR A O 1
ATOM 635 N N . LYS A 1 85 ? 4.387 -0.744 -16.144 1.00 87.38 85 LYS A N 1
ATOM 636 C CA . LYS A 1 85 ? 4.810 -2.151 -16.209 1.00 87.38 85 LYS A CA 1
ATOM 637 C C . LYS A 1 85 ? 5.621 -2.528 -14.980 1.00 87.38 85 LYS A C 1
ATOM 639 O O . LYS A 1 85 ? 6.489 -1.770 -14.541 1.00 87.38 85 LYS A O 1
ATOM 644 N N . TYR A 1 86 ? 5.376 -3.732 -14.481 1.00 86.06 86 TYR A N 1
ATOM 645 C CA . TYR A 1 86 ? 6.176 -4.339 -13.424 1.00 86.06 86 TYR A CA 1
ATOM 646 C C . TYR A 1 86 ? 7.436 -4.989 -13.983 1.00 86.06 86 TYR A C 1
ATOM 648 O O . TYR A 1 86 ? 7.461 -5.503 -15.103 1.00 86.06 86 TYR A O 1
ATOM 656 N N . SER A 1 87 ? 8.490 -4.995 -13.176 1.00 83.31 87 SER A N 1
ATOM 657 C CA . SER A 1 87 ? 9.745 -5.638 -13.539 1.00 83.31 87 SER A CA 1
ATOM 658 C C . SER A 1 87 ? 9.582 -7.159 -13.648 1.00 83.31 87 SER A C 1
ATOM 660 O O . SER A 1 87 ? 9.054 -7.823 -12.750 1.00 83.31 87 SER A O 1
ATOM 662 N N . GLY A 1 88 ? 10.045 -7.725 -14.766 1.00 82.06 88 GLY A N 1
ATOM 663 C CA . GLY A 1 88 ? 10.112 -9.175 -14.968 1.00 82.06 88 GLY A CA 1
ATOM 664 C C . GLY A 1 88 ? 8.761 -9.887 -15.115 1.00 82.06 88 GLY A C 1
ATOM 665 O O . GLY A 1 88 ? 8.695 -11.088 -14.866 1.00 82.06 88 GLY A O 1
ATOM 666 N N . THR A 1 89 ? 7.684 -9.184 -15.486 1.00 84.31 89 THR A N 1
ATOM 667 C CA . THR A 1 89 ? 6.361 -9.781 -15.749 1.00 84.31 89 THR A CA 1
ATOM 668 C C . THR A 1 89 ? 5.561 -8.961 -16.770 1.00 84.31 89 THR A C 1
ATOM 670 O O . THR A 1 89 ? 5.773 -7.761 -16.921 1.00 84.31 89 THR A O 1
ATOM 673 N N . ILE A 1 90 ? 4.643 -9.623 -17.484 1.00 82.56 90 ILE A N 1
ATOM 674 C CA . ILE A 1 90 ? 3.742 -8.999 -18.470 1.00 82.56 90 ILE A CA 1
ATOM 675 C C . ILE A 1 90 ? 2.505 -8.393 -17.788 1.00 82.56 90 ILE A C 1
ATOM 677 O O . ILE A 1 90 ? 1.989 -7.378 -18.242 1.00 82.56 90 ILE A O 1
ATOM 681 N N . GLY A 1 91 ? 2.033 -9.006 -16.700 1.00 85.81 91 GLY A N 1
ATOM 682 C CA . GLY A 1 91 ? 0.854 -8.570 -15.949 1.00 85.81 91 GLY A CA 1
ATOM 683 C C . GLY A 1 91 ? 1.183 -8.173 -14.514 1.00 85.81 91 GLY A C 1
ATOM 684 O O . GLY A 1 91 ? 2.324 -8.326 -14.065 1.00 85.81 91 GLY A O 1
ATOM 685 N N . ALA A 1 92 ? 0.167 -7.711 -13.782 1.00 88.31 92 ALA A N 1
ATOM 686 C CA . ALA A 1 92 ? 0.297 -7.449 -12.355 1.00 88.31 92 ALA A CA 1
ATOM 687 C C . ALA A 1 92 ? 0.672 -8.748 -11.606 1.00 88.31 92 ALA A C 1
ATOM 689 O O . ALA A 1 92 ? 0.009 -9.777 -11.769 1.00 88.31 92 ALA A O 1
ATOM 690 N N . PRO A 1 93 ? 1.769 -8.765 -10.834 1.00 90.06 93 PRO A N 1
ATOM 691 C CA . PRO A 1 93 ? 2.191 -9.961 -10.121 1.00 90.06 93 PRO A CA 1
ATOM 692 C C . PRO A 1 93 ? 1.323 -10.200 -8.877 1.00 90.06 93 PRO A C 1
ATOM 694 O O . PRO A 1 93 ? 0.811 -9.268 -8.263 1.00 90.06 93 PRO A O 1
ATOM 697 N N . VAL A 1 94 ? 1.196 -11.463 -8.459 1.00 90.94 94 VAL A N 1
ATOM 698 C CA . VAL A 1 94 ? 0.315 -11.877 -7.344 1.00 90.94 94 VAL A CA 1
ATOM 699 C C . VAL A 1 94 ? 0.606 -11.122 -6.042 1.00 90.94 94 VAL A C 1
ATOM 701 O O . VAL A 1 94 ? -0.316 -10.795 -5.298 1.00 90.94 94 VAL A O 1
ATOM 704 N N . TRP A 1 95 ? 1.868 -10.797 -5.766 1.00 90.19 95 TRP A N 1
ATOM 705 C CA . TRP A 1 95 ? 2.248 -10.044 -4.573 1.00 90.19 95 TRP A CA 1
ATOM 706 C C . TRP A 1 95 ? 1.617 -8.642 -4.513 1.00 90.19 95 TRP A C 1
ATOM 708 O O . TRP A 1 95 ? 1.396 -8.143 -3.416 1.00 90.19 95 TRP A O 1
ATOM 718 N N . ILE A 1 96 ? 1.215 -8.039 -5.634 1.00 89.94 96 ILE A N 1
ATOM 719 C CA . ILE A 1 96 ? 0.453 -6.781 -5.619 1.00 89.94 96 ILE A CA 1
ATOM 720 C C . ILE A 1 96 ? -0.936 -6.994 -5.013 1.00 89.94 96 ILE A C 1
ATOM 722 O O . ILE A 1 96 ? -1.320 -6.280 -4.087 1.00 89.94 96 ILE A O 1
ATOM 726 N N . ALA A 1 97 ? -1.654 -8.034 -5.445 1.00 90.69 97 ALA A N 1
ATOM 727 C CA . ALA A 1 97 ? -2.941 -8.412 -4.859 1.00 90.69 97 ALA A CA 1
ATOM 728 C C . ALA A 1 97 ? -2.816 -8.702 -3.351 1.00 90.69 97 ALA A C 1
ATOM 730 O O . ALA A 1 97 ? -3.659 -8.304 -2.546 1.00 90.69 97 ALA A O 1
ATOM 731 N N . LEU A 1 98 ? -1.728 -9.365 -2.949 1.00 91.88 98 LEU A N 1
ATOM 732 C CA . LEU A 1 98 ? -1.442 -9.645 -1.542 1.00 91.88 98 LEU A CA 1
ATOM 733 C C . LEU A 1 98 ? -1.100 -8.369 -0.751 1.00 91.88 98 LEU A C 1
ATOM 735 O O . LEU A 1 98 ? -1.480 -8.254 0.413 1.00 91.88 98 LEU A O 1
ATOM 739 N N . GLY A 1 99 ? -0.443 -7.388 -1.374 1.00 89.44 99 GLY A N 1
ATOM 740 C CA . GLY A 1 99 ? -0.209 -6.064 -0.794 1.00 89.44 99 GLY A CA 1
ATOM 741 C C . GLY A 1 99 ? -1.517 -5.329 -0.491 1.00 89.44 99 GLY A C 1
ATOM 742 O O . GLY A 1 99 ? -1.712 -4.861 0.633 1.00 89.44 99 GLY A O 1
ATOM 743 N N . TRP A 1 100 ? -2.455 -5.327 -1.443 1.00 89.62 100 TRP A N 1
ATOM 744 C CA . TRP A 1 100 ? -3.812 -4.799 -1.254 1.00 89.62 100 TRP A CA 1
ATOM 745 C C . TRP A 1 100 ? -4.566 -5.493 -0.112 1.00 89.62 100 TRP A C 1
ATOM 747 O O . TRP A 1 100 ? -5.198 -4.842 0.722 1.00 89.62 100 TRP A O 1
ATOM 757 N N . ALA A 1 101 ? -4.452 -6.817 -0.014 1.00 90.44 101 ALA A N 1
ATOM 758 C CA . ALA A 1 101 ? -5.010 -7.577 1.099 1.00 90.44 101 ALA A CA 1
ATOM 759 C C . ALA A 1 101 ? -4.442 -7.152 2.464 1.00 90.44 101 ALA A C 1
ATOM 761 O O . ALA A 1 101 ? -5.195 -6.951 3.419 1.00 90.44 101 ALA A O 1
ATOM 762 N N . ILE A 1 102 ? -3.118 -7.011 2.568 1.00 89.75 102 ILE A N 1
ATOM 763 C CA . ILE A 1 102 ? -2.442 -6.624 3.814 1.00 89.75 102 ILE A CA 1
ATOM 764 C C . ILE A 1 102 ? -2.816 -5.194 4.216 1.00 89.75 102 ILE A C 1
ATOM 766 O O . ILE A 1 102 ? -3.024 -4.934 5.403 1.00 89.75 102 ILE A O 1
ATOM 770 N N . LEU A 1 103 ? -3.008 -4.295 3.246 1.00 87.00 103 LEU A N 1
ATOM 771 C CA . LEU A 1 103 ? -3.568 -2.967 3.490 1.00 87.00 103 LEU A CA 1
ATOM 772 C C . LEU A 1 103 ? -4.950 -3.045 4.149 1.00 87.00 103 LEU A C 1
ATOM 774 O O . LEU A 1 103 ? -5.186 -2.371 5.151 1.00 87.00 103 LEU A O 1
ATOM 778 N N . GLY A 1 104 ? -5.829 -3.924 3.664 1.00 85.06 104 GLY A N 1
ATOM 779 C CA . GLY A 1 104 ? -7.134 -4.174 4.281 1.00 85.06 104 GLY A CA 1
ATOM 780 C C . GLY A 1 104 ? -7.044 -4.608 5.740 1.00 85.06 104 GLY A C 1
ATOM 781 O O . GLY A 1 104 ? -7.807 -4.133 6.585 1.00 85.06 104 GLY A O 1
ATOM 782 N N . TRP A 1 105 ? -6.072 -5.465 6.056 1.00 88.25 105 TRP A N 1
ATOM 783 C CA . TRP A 1 105 ? -5.811 -5.858 7.436 1.00 88.25 105 TRP A CA 1
ATOM 784 C C . TRP A 1 105 ? -5.305 -4.683 8.283 1.00 88.25 105 TRP A C 1
ATOM 786 O O . TRP A 1 105 ? -5.844 -4.438 9.362 1.00 88.25 105 TRP A O 1
ATOM 796 N N . TRP A 1 106 ? -4.328 -3.909 7.806 1.00 83.75 106 TRP A N 1
ATOM 797 C CA . TRP A 1 106 ? -3.820 -2.754 8.552 1.00 83.75 106 TRP A CA 1
ATOM 798 C C . TRP A 1 106 ? -4.895 -1.719 8.831 1.00 83.75 106 TRP A C 1
ATOM 800 O O . TRP A 1 106 ? -5.014 -1.261 9.965 1.00 83.75 106 TRP A O 1
ATOM 810 N N . VAL A 1 107 ? -5.717 -1.400 7.834 1.00 80.19 107 VAL A N 1
ATOM 811 C CA . VAL A 1 107 ? -6.845 -0.489 8.016 1.00 80.19 107 VAL A CA 1
ATOM 812 C C . VAL A 1 107 ? -7.802 -1.037 9.077 1.00 80.19 107 VAL A C 1
ATOM 814 O O . VAL A 1 107 ? -8.227 -0.286 9.950 1.00 80.19 107 VAL A O 1
ATOM 817 N N . SER A 1 108 ? -8.087 -2.345 9.069 1.00 81.69 108 SER A N 1
ATOM 818 C CA . SER A 1 108 ? -8.957 -2.972 10.073 1.00 81.69 108 SER A CA 1
ATOM 819 C C . SER A 1 108 ? -8.408 -2.890 11.503 1.00 81.69 108 SER A C 1
ATOM 821 O O . SER A 1 108 ? -9.167 -2.603 12.429 1.00 81.69 108 SER A O 1
ATOM 823 N N . GLU A 1 109 ? -7.103 -3.104 11.675 1.00 80.44 109 GLU A N 1
ATOM 824 C CA . GLU A 1 109 ? -6.438 -3.177 12.980 1.00 80.44 109 GLU A CA 1
ATOM 825 C C . GLU A 1 109 ? -6.129 -1.789 13.555 1.00 80.44 109 GLU A C 1
ATOM 827 O O . GLU A 1 109 ? -6.152 -1.584 14.769 1.00 80.44 109 GLU A O 1
ATOM 832 N N . LEU A 1 110 ? -5.849 -0.815 12.687 1.00 75.06 110 LEU A N 1
ATOM 833 C CA . LEU A 1 110 ? -5.489 0.547 13.079 1.00 75.06 110 LEU A CA 1
ATOM 834 C C . LEU A 1 110 ? -6.698 1.470 13.204 1.00 75.06 110 LEU A C 1
ATOM 836 O O . LEU A 1 110 ? -6.581 2.530 13.815 1.00 75.06 110 LEU A O 1
ATOM 840 N N . MET A 1 111 ? -7.873 1.041 12.738 1.00 73.69 111 MET A N 1
ATOM 841 C CA . MET A 1 111 ? -9.121 1.792 12.873 1.00 73.69 111 MET A CA 1
ATOM 842 C C . MET A 1 111 ? -9.413 2.270 14.306 1.00 73.69 111 MET A C 1
ATOM 844 O O . MET A 1 111 ? -9.746 3.442 14.469 1.00 73.69 111 MET A O 1
ATOM 848 N N . PRO A 1 112 ? -9.224 1.461 15.372 1.00 74.62 112 PRO A N 1
ATOM 849 C CA . PRO A 1 112 ? -9.418 1.926 16.744 1.00 74.62 112 PRO A CA 1
ATOM 850 C C . PRO A 1 112 ? -8.412 2.994 17.185 1.00 74.62 112 PRO A C 1
ATOM 852 O O . PRO A 1 112 ? -8.561 3.535 18.276 1.00 74.62 112 PRO A O 1
ATOM 855 N N . GLN A 1 113 ? -7.341 3.241 16.429 1.00 71.06 113 GLN A N 1
ATOM 856 C CA . GLN A 1 113 ? -6.352 4.287 16.703 1.00 71.06 113 GLN A CA 1
ATOM 857 C C . GLN A 1 113 ? -6.651 5.590 15.959 1.00 71.06 113 GLN A C 1
ATOM 859 O O . GLN A 1 113 ? -6.108 6.630 16.333 1.00 71.06 113 GLN A O 1
ATOM 864 N N . PHE A 1 114 ? -7.514 5.551 14.943 1.00 71.44 114 PHE A N 1
ATOM 865 C CA . PHE A 1 114 ? -7.940 6.746 14.229 1.00 71.44 114 PHE A CA 1
ATOM 866 C C . PHE A 1 114 ? -8.731 7.671 15.162 1.00 71.44 114 PHE A C 1
ATOM 868 O O . PHE A 1 114 ? -9.379 7.229 16.110 1.00 71.44 114 PHE A O 1
ATOM 875 N N . SER A 1 115 ? -8.631 8.977 14.919 1.00 64.25 115 SER A N 1
ATOM 876 C CA . SER A 1 115 ? -9.274 10.041 15.706 1.00 64.25 115 SER A CA 1
ATOM 877 C C . SER A 1 115 ? -8.821 10.187 17.166 1.00 64.25 115 SER A C 1
ATOM 879 O O . SER A 1 115 ? -9.377 11.013 17.886 1.00 64.25 115 SER A O 1
ATOM 881 N N . LYS A 1 116 ? -7.817 9.431 17.634 1.00 67.38 116 LYS A N 1
ATOM 882 C CA . LYS A 1 116 ? -7.288 9.577 19.008 1.00 67.38 116 LYS A CA 1
ATOM 883 C C . LYS A 1 116 ? -6.356 10.773 19.181 1.00 67.38 116 LYS A C 1
ATOM 885 O O . LYS A 1 116 ? -6.048 11.153 20.308 1.00 67.38 116 LYS A O 1
ATOM 890 N N . ILE A 1 117 ? -5.889 11.347 18.076 1.00 66.62 117 ILE A N 1
ATOM 891 C CA . ILE A 1 117 ? -5.055 12.547 18.055 1.00 66.62 117 ILE A CA 1
ATOM 892 C C . ILE A 1 117 ? -5.939 13.726 17.646 1.00 66.62 117 ILE A C 1
ATOM 894 O O . ILE A 1 117 ? -6.740 13.612 16.724 1.00 66.62 117 ILE A O 1
ATOM 898 N N . GLY A 1 118 ? -5.800 14.877 18.307 1.00 62.53 118 GLY A N 1
ATOM 899 C CA . GLY A 1 118 ? -6.533 16.078 17.907 1.00 62.53 118 GLY A CA 1
ATOM 900 C C . GLY A 1 118 ? -6.171 16.513 16.480 1.00 62.53 118 GLY A C 1
ATOM 901 O O . GLY A 1 118 ? -4.995 16.694 16.167 1.00 62.53 118 GLY A O 1
ATOM 902 N N . PHE A 1 119 ? -7.179 16.738 15.632 1.00 65.88 119 PHE A N 1
ATOM 903 C CA . PHE A 1 119 ? -6.993 17.168 14.238 1.00 65.88 119 PHE A CA 1
ATOM 904 C C . PHE A 1 119 ? -6.222 18.486 14.114 1.00 65.88 119 PHE A C 1
ATOM 906 O O . PHE A 1 119 ? -5.262 18.568 13.355 1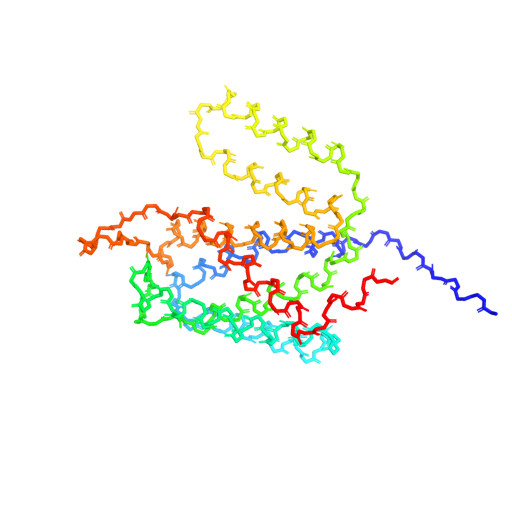.00 65.88 119 PHE A O 1
ATOM 913 N N . LYS A 1 120 ? -6.580 19.507 14.907 1.00 56.38 120 LYS A N 1
ATOM 914 C CA . LYS A 1 120 ? -5.907 20.820 14.891 1.00 56.38 120 LYS A CA 1
ATOM 915 C C . LYS A 1 120 ? -4.383 20.727 15.095 1.00 56.38 120 LYS A C 1
ATOM 917 O O . LYS A 1 120 ? -3.666 21.221 14.230 1.00 56.38 120 LYS A O 1
ATOM 922 N N . PRO A 1 121 ? -3.858 20.111 16.172 1.00 63.44 121 PRO A N 1
ATOM 923 C CA . PRO A 1 121 ? -2.411 20.024 16.367 1.00 63.44 121 PRO A CA 1
ATOM 924 C C . PRO A 1 121 ? -1.712 19.157 15.310 1.00 63.44 121 PRO A C 1
ATOM 926 O O . PRO A 1 121 ? -0.627 19.524 14.868 1.00 63.44 121 PRO A O 1
ATOM 929 N N . ALA A 1 122 ? -2.330 18.062 14.849 1.00 65.12 122 ALA A N 1
ATOM 930 C CA . ALA A 1 122 ? -1.762 17.225 13.789 1.00 65.12 122 ALA A CA 1
ATOM 931 C C . ALA A 1 122 ? -1.688 17.964 12.440 1.00 65.12 122 ALA A C 1
ATOM 933 O O . ALA A 1 122 ? -0.660 17.921 11.768 1.00 65.12 122 ALA A O 1
ATOM 934 N N . PHE A 1 123 ? -2.743 18.697 12.077 1.00 61.59 123 PHE A N 1
ATOM 935 C CA . PHE A 1 123 ? -2.800 19.508 10.864 1.00 61.59 123 PHE A CA 1
ATOM 936 C C . PHE A 1 123 ? -1.815 20.676 10.904 1.00 61.59 123 PHE A C 1
ATOM 938 O O . PHE A 1 123 ? -1.114 20.912 9.922 1.00 61.59 123 PHE A O 1
ATOM 945 N N . VAL A 1 124 ? -1.706 21.374 12.039 1.00 61.56 124 VAL A N 1
ATOM 946 C CA . VAL A 1 124 ? -0.730 22.460 12.214 1.00 61.56 124 VAL A CA 1
ATOM 947 C C . VAL A 1 124 ? 0.696 21.921 12.121 1.00 61.56 124 VAL A C 1
ATOM 949 O O . VAL A 1 124 ? 1.503 22.505 11.402 1.00 61.56 124 VAL A O 1
ATOM 952 N N . ALA A 1 125 ? 1.005 20.789 12.761 1.00 65.12 125 ALA A N 1
ATOM 953 C CA . ALA A 1 125 ? 2.329 20.173 12.691 1.00 65.12 125 ALA A CA 1
ATOM 954 C C . ALA A 1 125 ? 2.675 19.712 11.265 1.00 65.12 125 ALA A C 1
ATOM 956 O O . ALA A 1 125 ? 3.749 20.038 10.763 1.00 65.12 125 ALA A O 1
ATOM 957 N N . ALA A 1 126 ? 1.753 19.018 10.590 1.00 66.06 126 ALA A N 1
ATOM 958 C CA . ALA A 1 126 ? 1.939 18.544 9.220 1.00 66.06 126 ALA A CA 1
ATOM 959 C C . ALA A 1 126 ? 2.108 19.703 8.227 1.00 66.06 126 ALA A C 1
ATOM 961 O O . ALA A 1 126 ? 3.040 19.693 7.428 1.00 66.06 126 ALA A O 1
ATOM 962 N N . SER A 1 127 ? 1.253 20.727 8.313 1.00 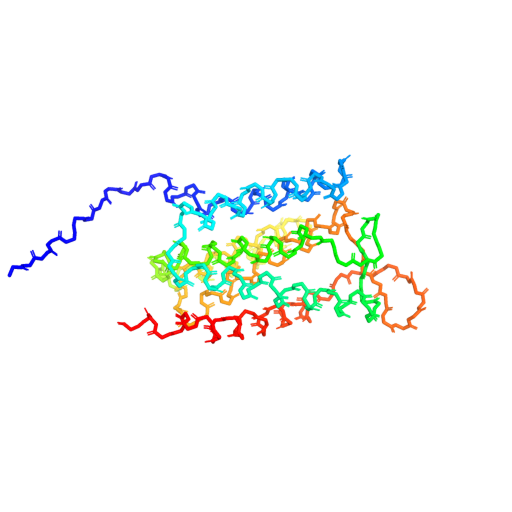56.78 127 SER A N 1
ATOM 963 C CA . SER A 1 127 ? 1.306 21.903 7.434 1.00 56.78 127 SER A CA 1
ATOM 964 C C . SER A 1 127 ? 2.565 22.732 7.677 1.00 56.78 127 SER A C 1
ATOM 966 O O . SER A 1 127 ? 3.225 23.144 6.729 1.00 56.78 127 SER A O 1
ATOM 968 N N . THR A 1 128 ? 2.951 22.924 8.943 1.00 58.53 128 THR A N 1
ATOM 969 C CA . THR A 1 128 ? 4.198 23.619 9.295 1.00 58.53 128 THR A CA 1
ATOM 970 C C . THR A 1 128 ? 5.409 22.859 8.775 1.00 58.53 128 THR A C 1
ATOM 972 O O . THR A 1 128 ? 6.296 23.469 8.193 1.00 58.53 128 THR A O 1
ATOM 975 N N . ALA A 1 129 ? 5.444 21.532 8.924 1.00 63.19 129 ALA A N 1
ATOM 976 C CA . ALA A 1 129 ? 6.544 20.723 8.413 1.00 63.19 129 ALA A CA 1
ATOM 977 C C . ALA A 1 129 ? 6.616 20.762 6.876 1.00 63.19 129 ALA A C 1
ATOM 979 O O . ALA A 1 129 ? 7.700 20.930 6.325 1.00 63.19 129 ALA A O 1
ATOM 980 N N . LEU A 1 130 ? 5.472 20.683 6.188 1.00 63.12 130 LEU A N 1
ATOM 981 C CA . LEU A 1 130 ? 5.373 20.766 4.727 1.00 63.12 130 LEU A CA 1
ATOM 982 C C . LEU A 1 130 ? 5.806 22.123 4.164 1.00 63.12 130 LEU A C 1
ATOM 984 O O . LEU A 1 130 ? 6.402 22.159 3.094 1.00 63.12 130 LEU A O 1
ATOM 988 N N . VAL A 1 131 ? 5.521 23.226 4.862 1.00 59.66 131 VAL A N 1
ATOM 989 C CA . VAL A 1 131 ? 5.904 24.576 4.420 1.00 59.66 131 VAL A CA 1
ATOM 990 C C . VAL A 1 131 ? 7.332 24.915 4.842 1.00 59.66 131 VAL A C 1
ATOM 992 O O . VAL A 1 131 ? 8.095 25.426 4.036 1.00 59.66 131 VAL A O 1
ATOM 995 N N . ALA A 1 132 ? 7.741 24.618 6.074 1.00 56.25 132 ALA A N 1
ATOM 996 C CA . ALA A 1 132 ? 9.045 25.041 6.582 1.00 56.25 132 ALA A CA 1
ATOM 997 C C . ALA A 1 132 ? 10.212 24.259 5.960 1.00 56.25 132 ALA A C 1
ATOM 999 O O . ALA A 1 132 ? 11.251 24.841 5.654 1.00 56.25 132 ALA A O 1
ATOM 1000 N N . PHE A 1 133 ? 10.075 22.948 5.742 1.00 60.09 133 PHE A N 1
ATOM 1001 C CA . PHE A 1 133 ? 11.216 22.129 5.316 1.00 60.09 133 PHE A CA 1
ATOM 1002 C C . PHE A 1 133 ? 11.711 22.370 3.885 1.00 60.09 133 PHE A C 1
ATOM 1004 O O . PHE A 1 133 ? 12.930 22.420 3.708 1.00 60.09 133 PHE A O 1
ATOM 1011 N N . PRO A 1 134 ? 10.849 22.553 2.867 1.00 54.62 134 PRO A N 1
ATOM 1012 C CA . PRO A 1 134 ? 11.308 22.922 1.528 1.00 54.62 134 PRO A CA 1
ATOM 1013 C C . PRO A 1 134 ? 12.070 24.254 1.513 1.00 54.62 134 PRO A C 1
ATOM 1015 O O . PRO A 1 134 ? 13.040 24.391 0.771 1.00 54.62 134 PRO A O 1
ATOM 1018 N N . PHE A 1 135 ? 11.671 25.206 2.367 1.00 56.59 135 PHE A N 1
ATOM 1019 C CA . PHE A 1 135 ? 12.332 26.508 2.502 1.00 56.59 135 PHE A CA 1
ATOM 1020 C C . PHE A 1 135 ? 13.666 26.436 3.255 1.00 56.59 135 PHE A C 1
ATOM 1022 O O . PHE A 1 135 ? 14.562 27.217 2.957 1.00 56.59 135 PHE A O 1
ATOM 1029 N N . LEU A 1 136 ? 13.816 25.506 4.204 1.00 55.56 136 LEU A N 1
ATOM 1030 C CA . LEU A 1 136 ? 15.029 25.376 5.020 1.00 55.56 136 LEU A CA 1
ATOM 1031 C C . LEU A 1 136 ? 16.118 24.493 4.391 1.00 55.56 136 LEU A C 1
ATOM 1033 O O . LEU A 1 136 ? 17.291 24.702 4.680 1.00 55.56 136 LEU A O 1
ATOM 1037 N N . ASN A 1 137 ? 15.761 23.504 3.563 1.00 54.97 137 ASN A N 1
ATOM 1038 C CA . ASN A 1 137 ? 16.710 22.480 3.092 1.00 54.97 137 ASN A CA 1
ATOM 1039 C C . ASN A 1 137 ? 17.044 22.529 1.595 1.00 54.97 137 ASN A C 1
ATOM 1041 O O . ASN A 1 137 ? 17.831 21.698 1.142 1.00 54.97 137 ASN A O 1
ATOM 1045 N N . HIS A 1 138 ? 16.444 23.443 0.821 1.00 54.31 138 HIS A N 1
ATOM 1046 C CA . HIS A 1 138 ? 16.668 23.632 -0.628 1.00 54.31 138 HIS A CA 1
ATOM 1047 C C . HIS A 1 138 ? 16.642 22.345 -1.482 1.00 54.31 138 HIS A C 1
ATOM 1049 O O . HIS A 1 138 ? 17.138 22.320 -2.606 1.00 54.31 138 HIS A O 1
ATOM 1055 N N . THR A 1 139 ? 16.067 21.257 -0.966 1.00 52.47 139 THR A N 1
ATOM 1056 C CA . THR A 1 139 ? 16.110 19.929 -1.577 1.00 52.47 139 THR A CA 1
ATOM 1057 C C . THR A 1 139 ? 14.741 19.270 -1.477 1.00 52.47 139 THR A C 1
ATOM 1059 O O . THR A 1 139 ? 14.168 19.105 -0.400 1.00 52.47 139 THR A O 1
ATOM 1062 N N . LEU A 1 140 ? 14.217 18.842 -2.627 1.00 52.75 140 LEU A N 1
ATOM 1063 C CA . LEU A 1 140 ? 12.951 18.105 -2.741 1.00 52.75 140 LEU A CA 1
ATOM 1064 C C . LEU A 1 140 ? 13.047 16.664 -2.193 1.00 52.75 140 LEU A C 1
ATOM 1066 O O . LEU A 1 140 ? 12.044 15.964 -2.085 1.00 52.75 140 LEU A O 1
ATOM 1070 N N . GLY A 1 141 ? 14.250 16.203 -1.831 1.00 56.16 141 GLY A N 1
ATOM 1071 C CA . GLY A 1 141 ? 14.468 14.856 -1.296 1.00 56.16 141 GLY A CA 1
ATOM 1072 C C . GLY A 1 141 ? 13.857 14.643 0.093 1.00 56.16 141 GLY A C 1
ATOM 1073 O O . GLY A 1 141 ? 13.345 13.565 0.379 1.00 56.16 141 GLY A O 1
ATOM 1074 N N . LEU A 1 142 ? 13.854 15.674 0.947 1.00 57.38 142 LEU A N 1
ATOM 1075 C CA . LEU A 1 142 ? 13.316 15.598 2.314 1.00 57.38 142 LEU A CA 1
ATOM 1076 C C . LEU A 1 142 ? 11.826 15.957 2.409 1.00 57.38 142 LEU A C 1
ATOM 1078 O O . LEU A 1 142 ? 11.169 15.565 3.372 1.00 57.38 142 LEU A O 1
ATOM 1082 N N . SER A 1 143 ? 11.263 16.646 1.414 1.00 61.06 143 SER A N 1
ATOM 1083 C CA . SER A 1 143 ? 9.837 17.001 1.405 1.00 61.06 143 SER A CA 1
ATOM 1084 C C . SER A 1 143 ? 8.927 15.777 1.259 1.00 61.06 143 SER A C 1
ATOM 1086 O O . SER A 1 143 ? 7.845 15.756 1.842 1.00 61.06 143 SER A O 1
ATOM 1088 N N . THR A 1 144 ? 9.378 14.729 0.562 1.00 61.94 144 THR A N 1
ATOM 1089 C CA . THR A 1 144 ? 8.602 13.491 0.361 1.00 61.94 144 THR A CA 1
ATOM 1090 C C . THR A 1 144 ? 8.401 12.701 1.670 1.00 61.94 144 THR A C 1
ATOM 1092 O O . THR A 1 144 ? 7.249 12.452 2.032 1.00 61.94 144 THR A O 1
ATOM 1095 N N . PRO A 1 145 ? 9.448 12.376 2.463 1.00 64.44 145 PRO A N 1
ATOM 1096 C CA . PRO A 1 145 ? 9.280 11.775 3.793 1.00 64.44 145 PRO A CA 1
ATOM 1097 C C . PRO A 1 145 ? 8.404 12.597 4.747 1.00 64.44 145 PRO A C 1
ATOM 1099 O O . PRO A 1 145 ? 7.667 12.038 5.558 1.00 64.44 145 PRO A O 1
ATOM 1102 N N . ILE A 1 146 ? 8.459 13.926 4.650 1.00 65.56 146 ILE A N 1
ATOM 1103 C CA . ILE A 1 146 ? 7.684 14.835 5.503 1.00 65.56 146 ILE A CA 1
ATOM 1104 C C . ILE A 1 146 ? 6.213 14.866 5.097 1.00 65.56 146 ILE A C 1
ATOM 1106 O O . ILE A 1 146 ? 5.345 14.847 5.967 1.00 65.56 146 ILE A O 1
ATOM 1110 N N . ALA A 1 147 ? 5.921 14.848 3.796 1.00 65.12 147 ALA A N 1
ATOM 1111 C CA . ALA A 1 147 ? 4.563 14.693 3.289 1.00 65.12 147 ALA A CA 1
ATOM 1112 C C . ALA A 1 147 ? 3.954 13.356 3.740 1.00 65.12 147 ALA A C 1
ATOM 1114 O O . ALA A 1 147 ? 2.818 13.328 4.212 1.00 65.12 147 ALA A O 1
ATOM 1115 N N . ILE A 1 148 ? 4.736 12.272 3.684 1.00 67.56 148 ILE A N 1
ATOM 1116 C CA . ILE A 1 148 ? 4.359 10.942 4.189 1.00 67.56 148 ILE A CA 1
ATOM 1117 C C . ILE A 1 148 ? 4.058 11.012 5.696 1.00 67.56 148 ILE A C 1
ATOM 1119 O O . ILE A 1 148 ? 2.981 10.613 6.135 1.00 67.56 148 ILE A O 1
ATOM 1123 N N . ALA A 1 149 ? 4.952 11.589 6.503 1.00 68.00 149 ALA A N 1
ATOM 1124 C CA . ALA A 1 149 ? 4.735 11.735 7.945 1.00 68.00 149 ALA A CA 1
ATOM 1125 C C . ALA A 1 149 ? 3.514 12.616 8.284 1.00 68.00 149 ALA A C 1
ATOM 1127 O O . ALA A 1 149 ? 2.761 12.311 9.212 1.00 68.00 149 ALA A O 1
ATOM 1128 N N . GLY A 1 150 ? 3.286 13.686 7.518 1.00 66.50 150 GLY A N 1
ATOM 1129 C CA . GLY A 1 150 ? 2.149 14.589 7.677 1.00 66.50 150 GLY A CA 1
ATOM 1130 C C . GLY A 1 150 ? 0.813 13.927 7.341 1.00 66.50 150 GLY A C 1
ATOM 1131 O O . GLY A 1 150 ? -0.117 13.979 8.145 1.00 66.50 150 GLY A O 1
ATOM 1132 N N . LEU A 1 151 ? 0.725 13.241 6.197 1.00 67.50 151 LEU A N 1
ATOM 1133 C CA . LEU A 1 151 ? -0.452 12.455 5.808 1.00 67.50 151 LEU A CA 1
ATOM 1134 C C . LEU A 1 151 ? -0.737 11.333 6.811 1.00 67.50 151 LEU A C 1
ATOM 1136 O O . LEU A 1 151 ? -1.894 11.079 7.147 1.00 67.50 151 LEU A O 1
ATOM 1140 N N . TYR A 1 152 ? 0.311 10.723 7.364 1.00 69.31 152 TYR A N 1
ATOM 1141 C CA . TYR A 1 152 ? 0.174 9.737 8.427 1.00 69.31 152 TYR A CA 1
ATOM 1142 C C . TYR A 1 152 ? -0.449 10.331 9.693 1.00 69.31 152 TYR A C 1
ATOM 1144 O O . TYR A 1 152 ? -1.465 9.827 10.175 1.00 69.31 152 TYR A O 1
ATOM 1152 N N . ALA A 1 153 ? 0.078 11.451 10.192 1.00 68.88 153 ALA A N 1
ATOM 1153 C CA . ALA A 1 153 ? -0.489 12.148 11.347 1.00 68.88 153 ALA A CA 1
ATOM 1154 C C . ALA A 1 153 ? -1.942 12.609 11.107 1.00 68.88 153 ALA A C 1
ATOM 1156 O O . ALA A 1 153 ? -2.788 12.532 12.004 1.00 68.88 153 ALA A O 1
ATOM 1157 N N . LEU A 1 154 ? -2.258 13.047 9.886 1.00 67.75 154 LEU A N 1
ATOM 1158 C CA . LEU A 1 154 ? -3.615 13.421 9.486 1.00 67.75 154 LEU A CA 1
ATOM 1159 C C . LEU A 1 154 ? -4.569 12.225 9.470 1.00 67.75 154 LEU A C 1
ATOM 1161 O O . LEU A 1 154 ? -5.689 12.339 9.970 1.00 67.75 154 LEU A O 1
ATOM 1165 N N . SER A 1 155 ? -4.124 11.063 8.990 1.00 68.00 155 SER A N 1
ATOM 1166 C CA . SER A 1 155 ? -4.931 9.838 9.019 1.00 68.00 155 SER A CA 1
ATOM 1167 C C . SER A 1 155 ? -5.283 9.403 10.447 1.00 68.00 155 SER A C 1
ATOM 1169 O O . SER A 1 155 ? -6.418 9.021 10.720 1.00 68.00 155 SER A O 1
ATOM 1171 N N . LEU A 1 156 ? -4.353 9.569 11.394 1.00 67.56 156 LEU A N 1
ATOM 1172 C CA . LEU A 1 156 ? -4.551 9.222 12.805 1.00 67.56 156 LEU A CA 1
ATOM 1173 C C . LEU A 1 156 ? -5.415 10.229 13.579 1.00 67.56 156 LEU A C 1
ATOM 1175 O O . LEU A 1 156 ? -5.899 9.915 14.666 1.00 67.56 156 LEU A O 1
ATOM 1179 N N . SER A 1 157 ? -5.605 11.436 13.050 1.00 69.44 157 SER A N 1
ATOM 1180 C CA . SER A 1 157 ? -6.344 12.513 13.722 1.00 69.44 157 SER A CA 1
ATOM 1181 C C . SER A 1 157 ? -7.730 12.781 13.136 1.00 69.44 157 SER A C 1
ATOM 1183 O O . SER A 1 157 ? -8.554 13.465 13.743 1.00 69.44 157 SER A O 1
ATOM 1185 N N . SER A 1 158 ? -8.004 12.209 11.971 1.00 67.50 158 SER A N 1
ATOM 1186 C CA . SER A 1 158 ? -9.268 12.348 11.261 1.00 67.50 158 SER A CA 1
ATOM 1187 C C . SER A 1 158 ? -10.313 11.338 11.725 1.00 67.50 158 SER A C 1
ATOM 1189 O O . SER A 1 158 ? -9.967 10.294 12.280 1.00 67.50 158 SER A O 1
ATOM 1191 N N . GLN A 1 159 ? -11.592 11.628 11.478 1.00 70.12 159 GLN A N 1
ATOM 1192 C CA . GLN A 1 159 ? -12.691 10.672 11.654 1.00 70.12 159 GLN A CA 1
ATOM 1193 C C . GLN A 1 159 ? -12.872 9.792 10.418 1.00 70.12 159 GLN A C 1
ATOM 1195 O O . GLN A 1 159 ? -12.492 10.160 9.304 1.00 70.12 159 GLN A O 1
ATOM 1200 N N . MET A 1 160 ? -13.461 8.613 10.609 1.00 67.94 160 MET A N 1
ATOM 1201 C CA . MET A 1 160 ? -13.949 7.804 9.494 1.00 67.94 160 MET A CA 1
ATOM 1202 C C . MET A 1 160 ? -15.039 8.578 8.731 1.00 67.94 160 MET A C 1
ATOM 1204 O O . MET A 1 160 ? -15.821 9.284 9.366 1.00 67.94 160 MET A O 1
ATOM 1208 N N . PRO A 1 161 ? -15.121 8.469 7.393 1.00 68.56 161 PRO A N 1
ATOM 1209 C CA . PRO A 1 161 ? -14.295 7.639 6.505 1.00 68.56 161 PRO A CA 1
ATOM 1210 C C . PRO A 1 161 ? -12.961 8.288 6.088 1.00 68.56 161 PRO A C 1
ATOM 1212 O O . PRO A 1 161 ? -12.099 7.614 5.526 1.00 68.56 161 PRO A O 1
ATOM 1215 N N . PHE A 1 162 ? -12.762 9.577 6.378 1.00 69.12 162 PHE A N 1
ATOM 1216 C CA . PHE A 1 162 ? -11.602 10.351 5.922 1.00 69.12 162 PHE A CA 1
ATOM 1217 C C . PHE A 1 162 ? -10.263 9.811 6.460 1.00 69.12 162 PHE A C 1
ATOM 1219 O O . PHE A 1 162 ? -9.262 9.828 5.750 1.00 69.12 162 PHE A O 1
ATOM 1226 N N . ALA A 1 163 ? -10.247 9.243 7.669 1.00 70.44 163 ALA A N 1
ATOM 1227 C CA . ALA A 1 163 ? -9.073 8.567 8.225 1.00 70.44 163 ALA A CA 1
ATOM 1228 C C . ALA A 1 163 ? -8.601 7.381 7.368 1.00 70.44 163 ALA A C 1
ATOM 1230 O O . ALA A 1 163 ? -7.424 7.306 7.020 1.00 70.44 163 ALA A O 1
ATOM 1231 N N . ALA A 1 164 ? -9.517 6.488 6.977 1.00 68.69 164 ALA A N 1
ATOM 1232 C CA . ALA A 1 164 ? -9.196 5.335 6.133 1.00 68.69 164 ALA A CA 1
ATOM 1233 C C . ALA A 1 164 ? -8.753 5.757 4.725 1.00 68.69 164 ALA A C 1
ATOM 1235 O O . ALA A 1 164 ? -7.839 5.153 4.162 1.00 68.69 164 ALA A O 1
ATOM 1236 N N . PHE A 1 165 ? -9.353 6.823 4.188 1.00 71.25 165 PHE A N 1
ATOM 1237 C CA . PHE A 1 165 ? -8.923 7.442 2.936 1.00 71.25 165 PHE A CA 1
ATOM 1238 C C . PHE A 1 165 ? -7.478 7.949 3.036 1.00 71.25 165 PHE A C 1
ATOM 1240 O O . PHE A 1 165 ? -6.617 7.505 2.283 1.00 71.25 165 PHE A O 1
ATOM 1247 N N . ALA A 1 166 ? -7.183 8.816 4.009 1.00 69.50 166 ALA A N 1
ATOM 1248 C CA . ALA A 1 166 ? -5.854 9.403 4.179 1.00 69.50 166 ALA A CA 1
ATOM 1249 C C . ALA A 1 166 ? -4.783 8.334 4.452 1.00 69.50 166 ALA A C 1
ATOM 1251 O O . ALA A 1 166 ? -3.675 8.408 3.921 1.00 69.50 166 ALA A O 1
ATOM 1252 N N . PHE A 1 167 ? -5.137 7.316 5.237 1.00 72.62 167 PHE A N 1
ATOM 1253 C CA . PHE A 1 167 ? -4.271 6.180 5.520 1.00 72.62 167 PHE A CA 1
ATOM 1254 C C . PHE A 1 167 ? -3.966 5.369 4.257 1.00 72.62 167 PHE A C 1
ATOM 1256 O O . PHE A 1 167 ? -2.816 5.053 3.992 1.00 72.62 167 PHE A O 1
ATOM 1263 N N . THR A 1 168 ? -4.963 5.068 3.429 1.00 71.25 168 THR A N 1
ATOM 1264 C CA . THR A 1 168 ? -4.732 4.315 2.187 1.00 71.25 168 THR A CA 1
ATOM 1265 C C . THR A 1 168 ? -3.882 5.108 1.204 1.00 71.25 168 THR A C 1
ATOM 1267 O O . THR A 1 168 ? -2.902 4.582 0.678 1.00 71.25 168 THR A O 1
ATOM 1270 N N . SER A 1 169 ? -4.212 6.383 0.993 1.00 70.62 169 SER A N 1
ATOM 1271 C CA . SER A 1 169 ? -3.475 7.256 0.077 1.00 70.62 169 SER A CA 1
ATOM 1272 C C . SER A 1 169 ? -2.001 7.354 0.457 1.00 70.62 169 SER A C 1
ATOM 1274 O O . SER A 1 169 ? -1.135 7.277 -0.409 1.00 70.62 169 SER A O 1
ATOM 1276 N N . LEU A 1 170 ? -1.694 7.423 1.754 1.00 73.38 170 LEU A N 1
ATOM 1277 C CA . LEU A 1 170 ? -0.323 7.381 2.253 1.00 73.38 170 LEU A CA 1
ATOM 1278 C C . LEU A 1 170 ? 0.419 6.096 1.854 1.00 73.38 170 LEU A C 1
ATOM 1280 O O . LEU A 1 170 ? 1.585 6.148 1.470 1.00 73.38 170 LEU A O 1
ATOM 1284 N N . PHE A 1 171 ? -0.228 4.942 1.986 1.00 74.44 171 PHE A N 1
ATOM 1285 C CA . PHE A 1 171 ? 0.407 3.643 1.758 1.00 74.44 171 PHE A CA 1
ATOM 1286 C C . PHE A 1 171 ? 0.642 3.409 0.281 1.00 74.44 171 PHE A C 1
ATOM 1288 O O . PHE A 1 171 ? 1.708 2.931 -0.101 1.00 74.44 171 PHE A O 1
ATOM 1295 N N . ALA A 1 172 ? -0.331 3.801 -0.533 1.00 74.75 172 ALA A N 1
ATOM 1296 C CA . ALA A 1 172 ? -0.181 3.819 -1.967 1.00 74.75 172 ALA A CA 1
ATOM 1297 C C . ALA A 1 172 ? 0.967 4.745 -2.378 1.00 74.75 172 ALA A C 1
ATOM 1299 O O . ALA A 1 172 ? 1.874 4.298 -3.063 1.00 74.75 172 ALA A O 1
ATOM 1300 N N . MET A 1 173 ? 1.026 5.982 -1.869 1.00 74.06 173 MET A N 1
ATOM 1301 C CA . MET A 1 173 ? 2.158 6.879 -2.136 1.00 74.06 173 MET A CA 1
ATOM 1302 C C . MET A 1 173 ? 3.499 6.263 -1.719 1.00 74.06 173 MET A C 1
ATOM 1304 O O . MET A 1 173 ? 4.466 6.342 -2.472 1.00 74.06 173 MET A O 1
ATOM 1308 N N . LEU A 1 174 ? 3.574 5.625 -0.548 1.00 74.69 174 LEU A N 1
ATOM 1309 C CA . LEU A 1 174 ? 4.795 4.959 -0.097 1.00 74.69 174 LEU A CA 1
ATOM 1310 C C . LEU A 1 174 ? 5.201 3.818 -1.039 1.00 74.69 174 LEU A C 1
ATOM 1312 O O . LEU A 1 174 ? 6.387 3.685 -1.352 1.00 74.69 174 LEU A O 1
ATOM 1316 N N . ALA A 1 175 ? 4.232 3.018 -1.488 1.00 78.56 175 ALA A N 1
ATOM 1317 C CA . ALA A 1 175 ? 4.447 1.956 -2.458 1.00 78.56 175 ALA A CA 1
ATOM 1318 C C . ALA A 1 175 ? 4.918 2.527 -3.800 1.00 78.56 175 ALA A C 1
ATOM 1320 O O . ALA A 1 175 ? 5.920 2.050 -4.316 1.00 78.56 175 ALA A O 1
ATOM 1321 N N . GLU A 1 176 ? 4.289 3.589 -4.308 1.00 79.25 176 GLU A N 1
ATOM 1322 C CA . GLU A 1 176 ? 4.664 4.249 -5.564 1.00 79.25 176 GLU A CA 1
ATOM 1323 C C . GLU A 1 176 ? 6.071 4.821 -5.544 1.00 79.25 176 GLU A C 1
ATOM 1325 O O . GLU A 1 176 ? 6.881 4.521 -6.425 1.00 79.25 176 GLU A O 1
ATOM 1330 N N . TYR A 1 177 ? 6.400 5.610 -4.522 1.00 75.19 177 TYR A N 1
ATOM 1331 C CA . TYR A 1 177 ? 7.729 6.198 -4.399 1.00 75.19 177 TYR A CA 1
ATOM 1332 C C . TYR A 1 177 ? 8.801 5.125 -4.231 1.00 75.19 177 TYR A C 1
ATOM 1334 O O . TYR A 1 177 ? 9.831 5.173 -4.898 1.00 75.19 177 TYR A O 1
ATOM 1342 N N . SER A 1 178 ? 8.560 4.133 -3.373 1.00 75.00 178 SER A N 1
ATOM 1343 C CA . SER A 1 178 ? 9.535 3.068 -3.129 1.00 75.00 178 SER A CA 1
ATOM 1344 C C . SER A 1 178 ? 9.673 2.152 -4.346 1.00 75.00 178 SER A C 1
ATOM 1346 O O . SER A 1 178 ? 10.779 1.790 -4.731 1.00 75.00 178 SER A O 1
ATOM 1348 N N . GLY A 1 179 ? 8.561 1.792 -4.982 1.00 78.25 179 GLY A N 1
ATOM 1349 C CA . GLY A 1 179 ? 8.517 0.875 -6.115 1.00 78.25 179 GLY A CA 1
ATOM 1350 C C . GLY A 1 179 ? 9.185 1.461 -7.349 1.00 78.25 179 GLY A C 1
ATOM 1351 O O . GLY A 1 179 ? 9.985 0.781 -7.991 1.00 78.25 179 GLY A O 1
ATOM 1352 N N . THR A 1 180 ? 8.946 2.741 -7.632 1.00 79.38 180 THR A N 1
ATOM 1353 C CA . THR A 1 180 ? 9.648 3.450 -8.710 1.00 79.38 180 THR A CA 1
ATOM 1354 C C . THR A 1 180 ? 11.127 3.668 -8.384 1.00 79.38 180 THR A C 1
ATOM 1356 O O . THR A 1 180 ? 11.972 3.396 -9.238 1.00 79.38 180 THR A O 1
ATOM 1359 N N . ALA A 1 181 ? 11.472 4.063 -7.151 1.00 76.56 181 ALA A N 1
ATOM 1360 C CA . ALA A 1 181 ? 12.863 4.279 -6.739 1.00 76.56 181 ALA A CA 1
ATOM 1361 C C . ALA A 1 181 ? 13.708 2.995 -6.771 1.00 76.56 181 ALA A C 1
ATOM 1363 O O . ALA A 1 181 ? 14.850 3.021 -7.225 1.00 76.56 181 ALA A O 1
ATOM 1364 N N . PHE A 1 182 ? 13.154 1.863 -6.327 1.00 80.31 182 PHE A N 1
ATOM 1365 C CA . PHE A 1 182 ? 13.839 0.570 -6.377 1.00 80.31 182 PHE A CA 1
ATOM 1366 C C . PHE A 1 182 ? 13.781 -0.099 -7.758 1.00 80.31 182 PHE A C 1
ATOM 1368 O O . PHE A 1 182 ? 14.448 -1.111 -7.967 1.00 80.31 182 PHE A O 1
ATOM 1375 N N . GLY A 1 183 ? 13.000 0.435 -8.702 1.00 79.75 183 GLY A N 1
ATOM 1376 C CA . GLY A 1 183 ? 12.829 -0.146 -10.036 1.00 79.75 183 GLY A CA 1
ATOM 1377 C C . GLY A 1 183 ? 11.934 -1.389 -10.071 1.00 79.75 183 GLY A C 1
ATOM 1378 O O . GLY A 1 183 ? 12.055 -2.205 -10.984 1.00 79.75 183 GLY A O 1
ATOM 1379 N N . ALA A 1 184 ? 11.035 -1.544 -9.095 1.00 83.06 184 ALA A N 1
ATOM 1380 C CA . ALA A 1 184 ? 10.034 -2.610 -9.065 1.00 83.06 184 ALA A CA 1
ATOM 1381 C C . ALA A 1 184 ? 8.980 -2.445 -10.179 1.00 83.06 184 ALA A C 1
ATOM 1383 O O . ALA A 1 184 ? 8.502 -3.439 -10.730 1.00 83.06 184 ALA A O 1
ATOM 1384 N N . TRP A 1 185 ? 8.653 -1.203 -10.548 1.00 86.25 185 TRP A N 1
ATOM 1385 C CA . TRP A 1 185 ? 7.846 -0.860 -11.723 1.00 86.25 185 TRP A CA 1
ATOM 1386 C C . TRP A 1 185 ? 8.252 0.491 -12.312 1.00 86.25 185 TRP A C 1
ATOM 1388 O O . TRP A 1 185 ? 8.980 1.269 -11.692 1.00 86.25 185 TRP A O 1
ATOM 1398 N N . LYS A 1 186 ? 7.796 0.754 -13.540 1.00 86.62 186 LYS A N 1
ATOM 1399 C CA . LYS A 1 186 ? 8.003 2.022 -14.251 1.00 86.62 186 LYS A CA 1
ATOM 1400 C C . LYS A 1 186 ? 6.711 2.479 -14.915 1.00 86.62 186 LYS A C 1
ATOM 1402 O O . LYS A 1 186 ? 5.991 1.653 -15.476 1.00 86.62 186 LYS A O 1
ATOM 1407 N N . TYR A 1 187 ? 6.471 3.783 -14.866 1.00 84.25 187 TYR A N 1
ATOM 1408 C CA . TYR A 1 187 ? 5.350 4.455 -15.516 1.00 84.25 187 TYR A CA 1
ATOM 1409 C C . TYR A 1 187 ? 5.711 4.862 -16.934 1.00 84.25 187 TYR A C 1
ATOM 1411 O O . TYR A 1 187 ? 6.860 5.219 -17.195 1.00 84.25 187 TYR A O 1
ATOM 1419 N N . PHE A 1 188 ? 4.729 4.816 -17.828 1.00 82.44 188 PHE A N 1
ATOM 1420 C CA . PHE A 1 188 ? 4.892 5.175 -19.231 1.00 82.44 188 PHE A CA 1
ATOM 1421 C C . PHE A 1 188 ? 3.896 6.254 -19.626 1.00 82.44 188 PHE A C 1
ATOM 1423 O O . PHE A 1 188 ? 2.825 6.397 -19.036 1.00 82.44 188 PHE A O 1
ATOM 1430 N N . ASP A 1 189 ? 4.280 7.045 -20.617 1.00 78.19 189 ASP A N 1
ATOM 1431 C CA . ASP A 1 189 ? 3.407 8.060 -21.168 1.00 78.19 189 ASP A CA 1
ATOM 1432 C C . ASP A 1 189 ? 2.186 7.437 -21.864 1.00 78.19 189 ASP A C 1
ATOM 1434 O O . ASP A 1 189 ? 2.276 6.482 -22.636 1.00 78.19 189 ASP A O 1
ATOM 1438 N N . LEU A 1 190 ? 1.020 8.044 -21.655 1.00 71.56 190 LEU A N 1
ATOM 1439 C CA . LEU A 1 190 ? -0.214 7.623 -22.323 1.00 71.56 190 LEU A CA 1
ATOM 1440 C C . LEU A 1 190 ? -0.244 7.974 -23.817 1.00 71.56 190 LEU A C 1
ATOM 1442 O O . LEU A 1 190 ? -1.135 7.520 -24.530 1.00 71.56 190 LEU A O 1
ATOM 1446 N N . SER A 1 191 ? 0.717 8.769 -24.307 1.00 72.81 191 SER A N 1
ATOM 1447 C CA . SER A 1 191 ? 0.813 9.117 -25.730 1.00 72.81 191 SER A CA 1
ATOM 1448 C C . SER A 1 191 ? 1.400 7.990 -26.591 1.00 72.81 191 SER A C 1
ATOM 1450 O O . SER A 1 191 ? 1.431 8.101 -27.815 1.00 72.81 191 SER A O 1
ATOM 1452 N N . GLY A 1 192 ? 1.811 6.879 -25.965 1.00 63.44 192 GLY A N 1
ATOM 1453 C CA . GLY A 1 192 ? 2.283 5.678 -26.651 1.00 63.44 192 GLY A CA 1
ATOM 1454 C C . GLY A 1 192 ? 3.736 5.756 -27.118 1.00 63.44 192 GLY A C 1
ATOM 1455 O O . GLY A 1 192 ? 4.182 4.862 -27.835 1.00 63.44 192 GLY A O 1
ATOM 1456 N N . SER A 1 193 ? 4.490 6.785 -26.711 1.00 68.62 193 SER A N 1
ATOM 1457 C CA . SER A 1 193 ? 5.908 6.917 -27.072 1.00 68.62 193 SER A CA 1
ATOM 1458 C C . SER A 1 193 ? 6.807 5.919 -26.330 1.00 68.62 193 SER A C 1
ATOM 1460 O O . SER A 1 193 ? 7.956 5.710 -26.721 1.00 68.62 193 SER A O 1
ATOM 1462 N N . GLY A 1 194 ? 6.285 5.261 -25.287 1.00 70.75 194 GLY A N 1
ATOM 1463 C CA . GLY A 1 194 ? 7.012 4.264 -24.502 1.00 70.75 194 GLY A CA 1
ATOM 1464 C C . GLY A 1 194 ? 8.084 4.888 -23.612 1.00 70.75 194 GLY A C 1
ATOM 1465 O O . GLY A 1 194 ? 8.969 4.182 -23.119 1.00 70.75 194 GLY A O 1
ATOM 1466 N N . VAL A 1 195 ? 8.015 6.204 -23.404 1.00 77.62 195 VAL A N 1
ATOM 1467 C CA . VAL A 1 195 ? 8.967 6.955 -22.591 1.00 77.62 195 VAL A CA 1
ATOM 1468 C C . VAL A 1 195 ? 8.582 6.818 -21.125 1.00 77.62 195 VAL A C 1
ATOM 1470 O O . VAL A 1 195 ? 7.414 6.948 -20.758 1.00 77.62 195 VAL A O 1
ATOM 1473 N N . ALA A 1 196 ? 9.576 6.548 -20.276 1.00 79.88 196 ALA A N 1
ATOM 1474 C CA . ALA A 1 196 ? 9.358 6.486 -18.840 1.00 79.88 196 ALA A CA 1
ATOM 1475 C C . ALA A 1 196 ? 9.045 7.886 -18.292 1.00 79.88 196 ALA A C 1
ATOM 1477 O O . ALA A 1 196 ? 9.808 8.826 -18.519 1.00 79.88 196 ALA A O 1
ATOM 1478 N N . VAL A 1 197 ? 7.948 8.012 -17.549 1.00 79.62 197 VAL A N 1
ATOM 1479 C CA . VAL A 1 197 ? 7.498 9.277 -16.950 1.00 79.62 197 VAL A CA 1
ATOM 1480 C C . VAL A 1 197 ? 7.366 9.145 -15.431 1.00 79.62 197 VAL A C 1
ATOM 1482 O O . VAL A 1 197 ? 7.275 8.029 -14.919 1.00 79.62 197 VAL A O 1
ATOM 1485 N N . PRO A 1 198 ? 7.376 10.256 -14.676 1.00 73.00 198 PRO A N 1
ATOM 1486 C CA . PRO A 1 198 ? 7.013 10.227 -13.263 1.00 73.00 198 PRO A CA 1
ATOM 1487 C C . PRO A 1 198 ? 5.563 9.744 -13.060 1.00 73.00 198 PRO A C 1
ATOM 1489 O O . PRO A 1 198 ? 4.723 9.990 -13.927 1.00 73.00 198 PRO A O 1
ATOM 1492 N N . PRO A 1 199 ? 5.242 9.095 -11.925 1.00 73.75 199 PRO A N 1
ATOM 1493 C CA . PRO A 1 199 ? 3.870 8.696 -11.614 1.00 73.75 199 PRO A CA 1
ATOM 1494 C C . PRO A 1 199 ? 2.930 9.905 -11.498 1.00 73.75 199 PRO A C 1
ATOM 1496 O O . PRO A 1 199 ? 3.259 10.883 -10.822 1.00 73.75 199 PRO A O 1
ATOM 1499 N N . ASP A 1 200 ? 1.723 9.803 -12.065 1.00 74.62 200 ASP A N 1
ATOM 1500 C CA . ASP A 1 200 ? 0.617 10.717 -11.747 1.00 74.62 200 ASP A CA 1
ATOM 1501 C C . ASP A 1 200 ? 0.010 10.340 -10.389 1.00 74.62 200 ASP A C 1
ATOM 1503 O O . ASP A 1 200 ? -0.973 9.604 -10.279 1.00 74.62 200 ASP A O 1
ATOM 1507 N N . LEU A 1 201 ? 0.632 10.846 -9.325 1.00 69.12 201 LEU A N 1
ATOM 1508 C CA . LEU A 1 201 ? 0.230 10.556 -7.951 1.00 69.12 201 LEU A CA 1
ATOM 1509 C C . LEU A 1 201 ? -1.203 11.007 -7.640 1.00 69.12 201 LEU A C 1
ATOM 1511 O O . LEU A 1 201 ? -1.848 10.394 -6.791 1.00 69.12 201 LEU A O 1
ATOM 1515 N N . ALA A 1 202 ? -1.713 12.048 -8.306 1.00 66.12 202 ALA A N 1
ATOM 1516 C CA . ALA A 1 202 ? -3.070 12.537 -8.080 1.00 66.12 202 ALA A CA 1
ATOM 1517 C C . ALA A 1 202 ? -4.107 11.586 -8.694 1.00 66.12 202 ALA A C 1
ATOM 1519 O O . ALA A 1 202 ? -5.057 11.188 -8.012 1.00 66.12 202 ALA A O 1
ATOM 1520 N N . GLY A 1 203 ? -3.891 11.170 -9.946 1.00 69.06 203 GLY A N 1
ATOM 1521 C CA . GLY A 1 203 ? -4.727 10.176 -10.618 1.00 69.06 203 GLY A CA 1
ATOM 1522 C C . GLY A 1 203 ? -4.724 8.826 -9.896 1.00 69.06 203 GLY A C 1
ATOM 1523 O O . GLY A 1 203 ? -5.786 8.257 -9.632 1.00 69.06 203 GLY A O 1
ATOM 1524 N N . LEU A 1 204 ? -3.543 8.354 -9.486 1.00 74.38 204 LEU A N 1
ATOM 1525 C CA . LEU A 1 204 ? -3.385 7.111 -8.726 1.00 74.38 204 LEU A CA 1
ATOM 1526 C C . LEU A 1 204 ? -4.090 7.180 -7.368 1.00 74.38 204 LEU A C 1
ATOM 1528 O O . LEU A 1 204 ? -4.885 6.298 -7.045 1.00 74.38 204 LEU A O 1
ATOM 1532 N N . ALA A 1 205 ? -3.881 8.253 -6.596 1.00 68.25 205 ALA A N 1
ATOM 1533 C CA . ALA A 1 205 ? -4.541 8.434 -5.304 1.00 68.25 205 ALA A CA 1
ATOM 1534 C C . ALA A 1 205 ? -6.072 8.408 -5.429 1.00 68.25 205 ALA A C 1
ATOM 1536 O O . ALA A 1 205 ? -6.747 7.791 -4.601 1.00 68.25 205 ALA A O 1
ATOM 1537 N N . MET A 1 206 ? -6.630 9.022 -6.476 1.00 70.31 206 MET A N 1
ATOM 1538 C CA . MET A 1 206 ? -8.065 8.968 -6.752 1.00 70.31 206 MET A CA 1
ATOM 1539 C C . MET A 1 206 ? -8.531 7.539 -7.068 1.00 70.31 206 MET A C 1
ATOM 1541 O O . MET A 1 206 ? -9.493 7.071 -6.457 1.00 70.31 206 MET A O 1
ATOM 1545 N N . GLY A 1 207 ? -7.842 6.827 -7.967 1.00 75.88 207 GLY A N 1
ATOM 1546 C CA . GLY A 1 207 ? -8.179 5.445 -8.328 1.00 75.88 207 GLY A CA 1
ATOM 1547 C C . GLY A 1 207 ? -8.162 4.502 -7.122 1.00 75.88 207 GLY A C 1
ATOM 1548 O O . GLY A 1 207 ? -9.144 3.809 -6.850 1.00 75.88 207 GLY A O 1
ATOM 1549 N N . TYR A 1 208 ? -7.098 4.562 -6.323 1.00 78.19 208 TYR A N 1
ATOM 1550 C CA . TYR A 1 208 ? -6.958 3.788 -5.089 1.00 78.19 208 TYR A CA 1
ATOM 1551 C C . TYR A 1 208 ? -8.060 4.086 -4.073 1.00 78.19 208 TYR A C 1
ATOM 1553 O O . TYR A 1 208 ? -8.601 3.178 -3.439 1.00 78.19 208 TYR A O 1
ATOM 1561 N N . SER A 1 209 ? -8.453 5.349 -3.957 1.00 72.31 209 SER A N 1
ATOM 1562 C CA . SER A 1 209 ? -9.524 5.761 -3.053 1.00 72.31 209 SER A CA 1
ATOM 1563 C C . SER A 1 209 ? -10.890 5.214 -3.463 1.00 72.31 209 SER A C 1
ATOM 1565 O O . SER A 1 209 ? -11.674 4.815 -2.601 1.00 72.31 209 SER A O 1
ATOM 1567 N N . VAL A 1 210 ? -11.169 5.144 -4.767 1.00 78.31 210 VAL A N 1
ATOM 1568 C CA . VAL A 1 210 ? -12.401 4.537 -5.292 1.00 78.31 210 VAL A CA 1
ATOM 1569 C C . VAL A 1 210 ? -12.425 3.034 -5.011 1.00 78.31 210 VAL A C 1
ATOM 1571 O O . VAL A 1 210 ? -13.433 2.529 -4.513 1.00 78.31 210 VAL A O 1
ATOM 1574 N N . VAL A 1 211 ? -11.311 2.330 -5.249 1.00 84.06 211 VAL A N 1
ATOM 1575 C CA . VAL A 1 211 ? -11.179 0.899 -4.920 1.00 84.06 211 VAL A CA 1
ATOM 1576 C C . VAL A 1 211 ? -11.452 0.668 -3.434 1.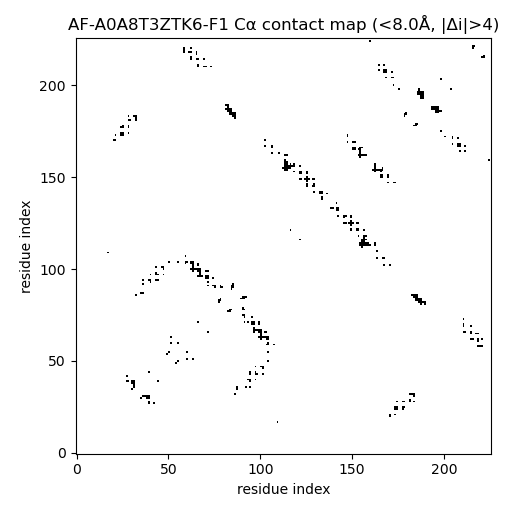00 84.06 211 VAL A C 1
ATOM 1578 O O . VAL A 1 211 ? -12.254 -0.198 -3.084 1.00 84.06 211 VAL A O 1
ATOM 1581 N N . MET A 1 212 ? -10.854 1.476 -2.555 1.00 82.12 212 MET A N 1
ATOM 1582 C CA . MET A 1 212 ? -11.076 1.382 -1.112 1.00 82.12 212 MET A CA 1
ATOM 1583 C C . MET A 1 212 ? -12.527 1.619 -0.714 1.00 82.12 212 MET A C 1
ATOM 1585 O O . MET A 1 212 ? -13.084 0.816 0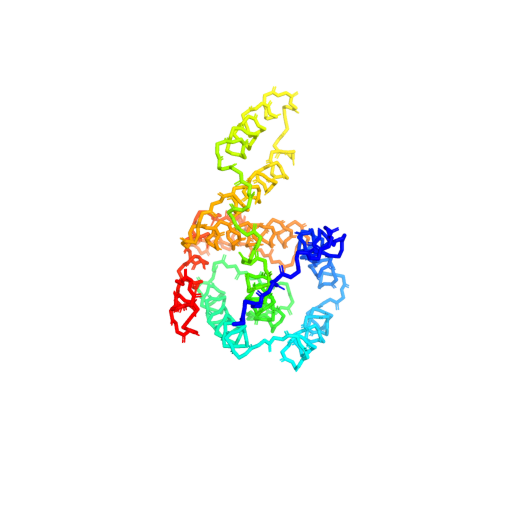.034 1.00 82.12 212 MET A O 1
ATOM 1589 N N . ALA A 1 213 ? -13.143 2.697 -1.203 1.00 77.75 213 ALA A N 1
ATOM 1590 C CA . ALA 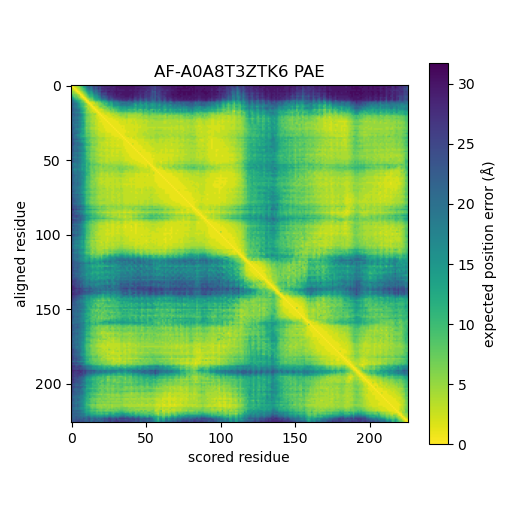A 1 213 ? -14.531 3.022 -0.892 1.00 77.75 213 ALA A CA 1
ATOM 1591 C C . ALA A 1 213 ? -15.468 1.877 -1.301 1.00 77.75 213 ALA A C 1
ATOM 1593 O O . ALA A 1 213 ? -16.315 1.445 -0.517 1.00 77.75 213 ALA A O 1
ATOM 1594 N N . PHE A 1 214 ? -15.253 1.316 -2.492 1.00 81.44 214 PHE A N 1
ATOM 1595 C CA . PHE A 1 214 ? -16.029 0.184 -2.977 1.00 81.44 214 PHE A CA 1
ATOM 1596 C C . PHE A 1 214 ? -15.791 -1.083 -2.142 1.00 81.44 214 PHE A C 1
ATOM 1598 O O . PHE A 1 214 ? -16.748 -1.765 -1.776 1.00 81.44 214 PHE A O 1
ATOM 1605 N N . CYS A 1 215 ? -14.541 -1.374 -1.765 1.00 86.06 215 CYS A N 1
ATOM 1606 C CA . CYS A 1 215 ? -14.212 -2.503 -0.891 1.00 86.06 215 CYS A CA 1
ATOM 1607 C C . CYS A 1 215 ? -14.903 -2.396 0.471 1.00 86.06 215 CYS A C 1
ATOM 1609 O O . CYS A 1 215 ? -15.455 -3.381 0.958 1.00 86.06 215 CYS A O 1
ATOM 1611 N N . PHE A 1 216 ? -14.906 -1.201 1.062 1.00 81.12 216 PHE A N 1
ATOM 1612 C CA . PHE A 1 216 ? -15.570 -0.907 2.331 1.00 81.12 216 PHE A CA 1
ATOM 1613 C C . PHE A 1 216 ? -17.078 -1.150 2.277 1.00 81.12 216 PHE A C 1
ATOM 1615 O O . PHE A 1 216 ? -17.644 -1.724 3.218 1.00 81.12 216 PHE A O 1
ATOM 1622 N N . TRP A 1 217 ? -17.699 -0.745 1.168 1.00 77.94 217 TRP A N 1
ATOM 1623 C CA . TRP A 1 217 ? -19.114 -0.956 0.895 1.00 77.94 217 TRP A CA 1
ATOM 1624 C C . TRP A 1 217 ? -19.445 -2.452 0.809 1.00 77.94 217 TRP A C 1
ATOM 1626 O O . TRP A 1 217 ? -20.239 -2.965 1.604 1.00 77.94 217 TRP A O 1
ATOM 1636 N N . ILE A 1 218 ? -18.772 -3.199 -0.075 1.00 82.88 218 ILE A N 1
ATOM 1637 C CA . ILE A 1 218 ? -19.079 -4.624 -0.290 1.00 82.88 218 ILE A CA 1
ATOM 1638 C C . ILE A 1 218 ? -18.693 -5.510 0.899 1.00 82.88 218 ILE A C 1
ATOM 1640 O O . ILE A 1 218 ? -19.340 -6.526 1.156 1.00 82.88 218 ILE A O 1
ATOM 1644 N N . SER A 1 219 ? -17.667 -5.136 1.669 1.00 80.25 219 SER A N 1
ATOM 1645 C CA . SER A 1 219 ? -17.285 -5.884 2.868 1.00 80.25 219 SER A CA 1
ATOM 1646 C C . SER A 1 219 ? -18.196 -5.581 4.063 1.00 80.25 219 SER A C 1
ATOM 1648 O O . SER A 1 219 ? -18.092 -6.255 5.095 1.00 80.25 219 SER A O 1
ATOM 1650 N N . GLY A 1 220 ? -19.082 -4.582 3.946 1.00 71.75 220 GLY A N 1
ATOM 1651 C CA . GLY A 1 220 ? -19.950 -4.103 5.019 1.00 71.75 220 GLY A CA 1
ATOM 1652 C C . GLY A 1 220 ? -19.177 -3.459 6.170 1.00 71.75 220 GLY A C 1
ATOM 1653 O O . GLY A 1 220 ? -19.655 -3.477 7.306 1.00 71.75 220 GLY A O 1
ATOM 1654 N N . TYR A 1 221 ? -17.972 -2.940 5.901 1.00 70.94 221 TYR A N 1
ATOM 1655 C CA . TYR A 1 221 ? -17.112 -2.336 6.926 1.00 70.94 221 TYR A CA 1
ATOM 1656 C C . TYR A 1 221 ? -17.645 -0.975 7.392 1.00 70.94 221 TYR A C 1
ATOM 1658 O O . TYR A 1 221 ? -17.460 -0.603 8.546 1.00 70.94 221 TYR A O 1
ATOM 1666 N N . GLU A 1 222 ? -18.382 -0.277 6.525 1.00 65.50 222 GLU A N 1
ATOM 1667 C CA . GLU A 1 222 ? -19.062 0.992 6.821 1.00 65.50 222 GLU A CA 1
ATOM 1668 C C . GLU A 1 222 ? -20.174 0.863 7.884 1.00 65.50 222 GLU A C 1
ATOM 1670 O O . GLU A 1 222 ? -20.427 1.797 8.639 1.00 65.50 222 GLU A O 1
ATOM 1675 N N . LYS A 1 223 ? -20.816 -0.311 7.996 1.00 61.91 223 LYS A N 1
ATOM 1676 C CA . LYS A 1 223 ? -22.014 -0.531 8.835 1.00 61.91 223 LYS A CA 1
ATOM 1677 C C . LYS A 1 223 ? -21.704 -0.773 10.318 1.00 61.91 223 LYS A C 1
ATOM 1679 O O . LYS A 1 223 ? -22.608 -1.063 11.091 1.00 61.91 223 LYS A O 1
ATOM 1684 N N . GLY A 1 224 ? -20.430 -0.739 10.705 1.00 51.38 224 GLY A N 1
ATOM 1685 C CA . GLY A 1 224 ? -19.960 -1.078 12.052 1.00 51.38 224 GLY A CA 1
ATOM 1686 C C . GLY A 1 224 ? -19.254 0.051 12.798 1.00 51.38 224 GLY A C 1
ATOM 1687 O O . GLY A 1 224 ? -18.592 -0.247 13.786 1.00 51.38 224 GLY A O 1
ATOM 1688 N N . VAL A 1 225 ? -19.333 1.289 12.297 1.00 50.69 225 VAL A N 1
ATOM 1689 C CA . VAL A 1 225 ? -18.695 2.489 12.881 1.00 50.69 225 VAL A CA 1
ATOM 1690 C C . VAL A 1 225 ? -19.698 3.326 13.710 1.00 50.69 225 VAL A C 1
ATOM 1692 O O . VAL A 1 225 ? -19.383 4.433 14.131 1.00 50.69 225 VAL A O 1
ATOM 1695 N N . GLN A 1 226 ? -20.899 2.793 13.962 1.00 37.06 226 GLN A N 1
ATOM 1696 C CA . GLN A 1 226 ? -21.858 3.307 14.951 1.00 37.06 226 GLN A CA 1
ATOM 1697 C C . GLN A 1 226 ? -21.701 2.542 16.264 1.00 37.06 226 GLN A C 1
ATOM 1699 O O . GLN A 1 226 ? -21.813 3.190 17.325 1.00 37.06 226 GLN A O 1
#

Solvent-accessible surface area (backbone atoms only — not comparable to full-atom values): 12041 Å² total; per-residue (Å²): 134,84,81,77,77,76,80,72,74,88,51,66,66,62,57,47,61,69,50,42,60,80,51,48,50,52,53,45,44,49,41,24,54,77,63,33,66,66,45,26,34,50,58,37,45,56,50,48,51,49,38,53,77,76,67,43,54,74,57,36,41,38,26,18,52,39,25,21,55,52,43,37,52,53,47,35,49,39,35,73,72,47,45,35,48,45,62,97,49,92,56,65,55,69,35,57,18,36,49,34,18,50,49,28,42,49,54,57,70,46,50,86,52,38,44,76,40,62,45,66,64,32,48,51,51,26,52,48,49,60,56,49,45,48,75,74,61,81,40,77,77,62,46,54,63,44,48,48,53,22,36,48,42,40,12,32,17,27,55,84,69,58,12,62,47,37,42,48,44,42,51,52,50,51,45,52,54,43,25,49,73,64,52,38,30,49,30,31,41,89,84,69,80,72,46,78,43,83,76,60,61,69,63,49,44,51,54,53,46,51,54,49,54,52,25,34,58,79,32,50,59,70,80,71,80,124

Sequence (226 aa):
MEQKTGSRPGNAIGKILLLWPLVFIPITLYAVTQFGNPAGNAVLGALFLYLLAFKSGLRARRLIVALAVLGMIFETANVAAGIYKYSGTIGAPVWIALGWAILGWWVSELMPQFSKIGFKPAFVAASTALVAFPFLNHTLGLSTPIAIAGLYALSLSSQMPFAAFAFTSLFAMLAEYSGTAFGAWKYFDLSGSGVAVPPDLAGLAMGYSVVMAFCFWISGYEKGVQ

Mean predicted aligned error: 9.5 Å

Secondary structure (DSSP, 8-state):
-----------HHHHHHHHHHHHHHHHHHHHHHHH-HHHHHHHHHHHHHHIIIII--HHHHHHHHHHHHHHHHHHHHHHHTTSEEETT-SS--HHHHHHHHHHHHHHHHHGGGTT-S-HHHHHHHHHHHHHHHHHHH--HHHHHHHHHHHHHHHHHHSPTTHHHHHHHHHHHHHHHHHHHHHTSEEEE-TTSS--EE---HHHHHHHHHHHHHHHHHHTT-GGG--

Nearest PDB structures (foldseek):
  3qje-assembly1_B  TM=2.040E-01  e=3.552E+00  Homo sapiens
  1y8h-assembly1_B  TM=2.160E-01  e=8.234E+00  Equus caballus
  2hhd-assembly1_B  TM=2.062E-01  e=9.925E+00  Homo sapiens

Radius of gyration: 18.31 Å; Cα contacts (8 Å, |Δi|>4): 265; chains: 1; bounding box: 40×44×62 Å

pLDDT: mean 74.36, std 14.2, range [29.62, 92.25]

Foldseek 3Di:
DDPPPPPDPDDVVLVCLLCVLLPVLLVLLLQCLVPNLVSLCVVLVVVLVCCLPPPDDLLLNLLLQLQLVLQQVLQQVCLVLQFKDFPPDSGDGSSSSSVSSVLSNSCVSCLVQAQPDAQVVLQCQLVCQLPVVCVVPVDPPVNLVSNLVSLSSNLRNDDPPVSSLSSQLSSQSSNLVSNVVSVRMFGADSVPPRDTDRDPSVVSSVSSSVSSVVSCVSSVVVVPSD